Protein AF-0000000082583246 (afdb_homodimer)

pLDDT: mean 91.79, std 10.44, range [40.0, 98.94]

Organism: NCBI:txid2716538

Nearest PDB structures (foldseek):
  6okh-assembly1_B  TM=8.674E-01  e=3.563E-16  Leptospira borgpetersenii serovar Hardjo-bovis str. JB197
  3ot2-assembly1_B  TM=7.570E-01  e=1.082E-10  Trichormus variabilis ATCC 29413
  1wdj-assembly1_C  TM=8.278E-01  e=7.122E-09  Thermus thermophilus
  1wdj-assembly1_B  TM=7.819E-01  e=5.505E-09  Thermus thermophilus
  2qv8-assembly2_B  TM=2.862E-01  e=3.084E-01  Vibrio cholerae

Foldseek 3Di:
DDDDDDPDDDDVVNVVPPQLFDDWWFFQQDIDGDGDDDPLLVLLLVQQQVQVQVVCVVHQKHKDAPPAWEFQDDPPDDSVRGRGIDGFGMFIANDCPQDDDRHGYYQTQETEHEDDPVCVCVLVPRVQVVNLVSQRQKYWYAYLVQQKIWIWGQDPVSGTDGTDMGHQQDWDDDPVDRPGIRHSVSSNVSD/DDDDDPPDDDDVVNVVPPQLFDDWWFFQQDIDGDGDDDPLLVLLLVQQQVQVQVVCVVHQKHKDAPPAWEQQDDPPDDSVRGRGIDGFGMFIANDCVQDDDRHGYYQTQETEHEDDPVCVCVLVPRVQVVNLQSQRQKYWYAYLVQQKIWIWGQDPVSGTDGTDMGHQQDWDDDPVDRPGIRHSVSSNVSD

Sequence (382 aa):
MPLPQENKKYTYADYFTWPDEERWEIIDGIPYMQAAPSWQHQSISLELSRQFANYLINKSCRVFTAPFDLIIPEENKKDEDCANVVQPDLIIVCNKEGLKGTGYYGVPSLIIEISSPSTTRRDKVFKFNKYEKAGVKEYWIVEPEGKFISVFVLQDNMRYGRPETYTEENKIKVSIFSDLEIDLNTVFDSIMPLPQENKKYTYADYFTWPDEERWEIIDGIPYMQAAPSWQHQSISLELSRQFANYLINKSCRVFTAPFDLIIPEENKKDEDCANVVQPDLIIVCNKEGLKGTGYYGVPSLIIEISSPSTTRRDKVFKFNKYEKAGVKEYWIVEPEGKFISVFVLQDNMRYGRPETYTEENKIKVSIFSDLEIDLNTVFDSI

Secondary structure (DSSP, 8-state):
-----TT----HHHHHHS--EEEEEEETTEEEEEEPPPHHHHHHHHHHHHHHHHHTTTSS-EEEESS-EEE---TT--GGG---EE--SEEEES-GGGEETTEEES--SEEEEE--TTTHHIIIIIHHHHHHHHT-SEEEEEETTTTEEEEEEB-TTSSB-SPEEEETT-EEEPTTSTT-EEEHHHHHTT-/-----TT----HHHHHHS--EEEEEEETTEEEEEEPPPHHHHHHHHHHHHHHHHHTTTSS-EEEESS-EEE---TT--GGG---EE--SEEEES-GGGEETTEEES--SEEEEE--TTTHHIIIIIHHHHHHHHT-SEEEEEETTTTEEEEEEB-TTSSB-SPEEEETT-EEEPTTSTT-EEEHHHHHTT-

Solvent-accessible surface area (backbone atoms only — not comparable to full-atom values): 20451 Å² total; per-residue (Å²): 121,80,74,87,57,95,83,56,79,41,28,40,52,54,55,67,62,37,72,52,49,31,45,75,29,28,56,82,12,41,78,45,73,35,65,64,50,38,42,53,57,49,37,34,52,51,43,53,48,33,57,53,43,62,69,30,59,96,50,79,39,44,69,50,49,37,76,33,42,36,32,48,76,45,89,96,47,58,72,53,64,21,29,35,36,38,56,50,48,30,39,31,39,62,64,70,85,27,58,50,70,39,20,35,51,46,75,43,52,31,42,34,39,72,50,45,93,89,40,40,65,48,55,69,44,58,48,38,52,51,39,34,73,67,58,30,43,30,41,35,44,33,34,69,92,80,41,34,35,37,39,29,43,49,40,94,87,57,40,59,51,81,64,48,75,41,42,44,87,36,66,45,72,43,84,93,40,94,87,42,67,49,62,28,45,66,28,57,69,62,95,118,81,76,88,58,94,88,50,78,41,30,39,51,54,56,67,63,35,71,50,50,30,43,75,27,28,56,82,13,41,77,44,73,36,65,64,50,39,42,53,55,49,37,32,51,49,44,52,48,34,56,51,45,62,70,31,60,96,49,80,39,44,69,49,49,36,77,32,43,36,31,48,76,45,89,98,46,58,72,53,62,21,29,35,34,38,55,50,48,29,37,31,38,62,64,71,85,29,57,49,69,39,20,35,50,46,74,42,51,31,40,34,38,71,50,43,92,90,40,40,64,48,56,69,44,57,47,39,52,50,40,34,73,65,59,31,44,30,42,37,43,32,34,70,90,78,40,33,35,38,39,29,43,48,40,94,86,59,39,60,50,82,63,49,75,40,43,45,89,35,66,47,71,42,84,95,38,93,87,42,68,48,62,28,44,66,28,57,69,61,95

Radius of gyration: 20.34 Å; Cα contacts (8 Å, |Δi|>4): 827; chains: 2; bounding box: 42×61×55 Å

InterPro domains:
  IPR008538 Putative restriction endonuclease [PF05685] (13-184)
  IPR008538 Putative restriction endonuclease [cd06260] (22-183)
  IPR011335 Restriction endonuclease type II-like [SSF52980] (3-188)
  IPR012296 Nuclease, putative, TT1808 [G3DSA:3.90.1570.10] (3-190)

Structure (mmCIF, N/CA/C/O backbone):
data_AF-0000000082583246-model_v1
#
loop_
_entity.id
_entity.type
_entity.pdbx_description
1 polymer 'Uma2 family endonuclease'
#
loop_
_atom_site.group_PDB
_atom_site.id
_atom_site.type_symbol
_atom_site.label_atom_id
_atom_site.label_alt_id
_atom_site.label_comp_id
_atom_site.label_asym_id
_atom_site.label_entity_id
_atom_site.label_seq_id
_atom_site.pdbx_PDB_ins_code
_atom_site.Cartn_x
_atom_site.Cartn_y
_atom_site.Cartn_z
_atom_site.occupancy
_atom_site.B_iso_or_equiv
_atom_site.auth_seq_id
_atom_site.auth_comp_id
_atom_site.auth_asym_id
_atom_site.auth_atom_id
_atom_site.pdbx_PDB_model_num
ATOM 1 N N . MET A 1 1 ? -9.93 -12.008 19.75 1 40.5 1 MET A N 1
ATOM 2 C CA . MET A 1 1 ? -9.578 -13.43 19.688 1 40.5 1 MET A CA 1
ATOM 3 C C . MET A 1 1 ? -8.078 -13.625 19.844 1 40.5 1 MET A C 1
ATOM 5 O O . MET A 1 1 ? -7.289 -12.734 19.531 1 40.5 1 MET A O 1
ATOM 9 N N . PRO A 1 2 ? 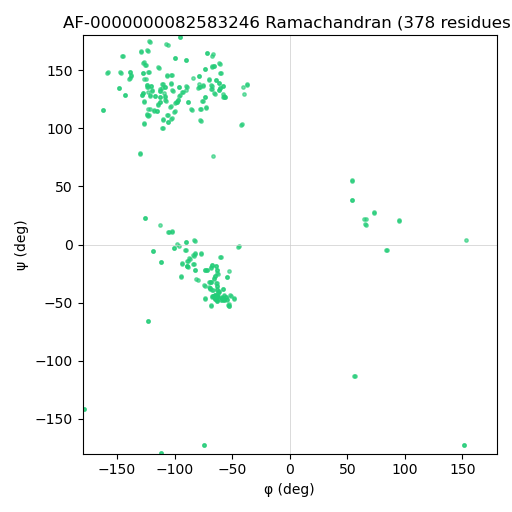-7.719 -14.734 20.5 1 49.72 2 PRO A N 1
ATOM 10 C CA . PRO A 1 2 ? -6.316 -14.984 20.844 1 49.72 2 PRO A CA 1
ATOM 11 C C . PRO A 1 2 ? -5.418 -15.086 19.609 1 49.72 2 PRO A C 1
ATOM 13 O O . PRO A 1 2 ? -5.891 -15.414 18.531 1 49.72 2 PRO A O 1
ATOM 16 N N . LEU A 1 3 ? -4.305 -14.398 19.641 1 58.91 3 LEU A N 1
ATOM 17 C CA . LEU A 1 3 ? -3.223 -14.586 18.688 1 58.91 3 LEU A CA 1
ATOM 18 C C . LEU A 1 3 ? -3.064 -16.062 18.328 1 58.91 3 LEU A C 1
ATOM 20 O O . LEU A 1 3 ? -3.336 -16.938 19.156 1 58.91 3 LEU A O 1
ATOM 24 N N . PRO A 1 4 ? -2.857 -16.344 17.031 1 63.06 4 PRO A N 1
ATOM 25 C CA . PRO A 1 4 ? -2.668 -17.734 16.578 1 63.06 4 PRO A CA 1
ATOM 26 C C . PRO A 1 4 ? -1.815 -18.547 17.547 1 63.06 4 PRO A C 1
ATOM 28 O O . PRO A 1 4 ? -0.892 -18.016 18.156 1 63.06 4 PRO A O 1
ATOM 31 N N . GLN A 1 5 ? -2.336 -19.688 17.891 1 61.25 5 GLN A N 1
ATOM 32 C CA . GLN A 1 5 ? -1.645 -20.625 18.766 1 61.25 5 GLN A CA 1
ATOM 33 C C . GLN A 1 5 ? -0.675 -21.5 17.969 1 61.25 5 GLN A C 1
ATOM 35 O O . GLN A 1 5 ? -0.935 -21.844 16.812 1 61.25 5 GLN A O 1
ATOM 40 N N . GLU A 1 6 ? 0.371 -21.734 18.609 1 61.06 6 GLU A N 1
ATOM 41 C CA . GLU A 1 6 ? 1.467 -22.547 18.094 1 61.06 6 GLU A CA 1
ATOM 42 C C . GLU A 1 6 ? 1.041 -24 17.938 1 61.06 6 GLU A C 1
ATOM 44 O O . GLU A 1 6 ? 0.396 -24.562 18.812 1 61.06 6 GLU A O 1
ATOM 49 N N . ASN A 1 7 ? 0.278 -24.516 16.969 1 62.81 7 ASN A N 1
ATOM 50 C CA . ASN A 1 7 ? -0.005 -25.922 16.672 1 62.81 7 ASN A CA 1
ATOM 51 C C . ASN A 1 7 ? -1.355 -26.094 15.984 1 62.81 7 ASN A C 1
ATOM 53 O O . ASN A 1 7 ? -1.862 -27.203 15.859 1 62.81 7 ASN A O 1
ATOM 57 N N . LYS A 1 8 ? -1.893 -25.141 15.742 1 78.25 8 LYS A N 1
ATOM 58 C CA . LYS A 1 8 ? -3.18 -25.172 15.055 1 78.25 8 LYS A CA 1
ATOM 59 C C . LYS A 1 8 ? -3.049 -24.656 13.625 1 78.25 8 LYS A C 1
ATOM 61 O O . LYS A 1 8 ? -2.301 -23.719 13.359 1 78.25 8 LYS A O 1
ATOM 66 N N . LYS A 1 9 ? -3.639 -25.516 12.672 1 85.75 9 LYS A N 1
ATOM 67 C CA . LYS A 1 9 ? -3.732 -25.047 11.297 1 85.75 9 LYS A CA 1
ATOM 68 C C . LYS A 1 9 ? -4.891 -24.062 11.133 1 85.75 9 LYS A C 1
ATOM 70 O O . LYS A 1 9 ? -5.969 -24.266 11.695 1 85.75 9 LYS A O 1
ATOM 75 N N . TYR A 1 10 ? -4.629 -23.047 10.469 1 88 10 TYR A N 1
ATOM 76 C CA . TYR A 1 10 ? -5.613 -21.984 10.305 1 88 10 TYR A CA 1
ATOM 77 C C . TYR A 1 10 ? -6.066 -21.875 8.852 1 88 10 TYR A C 1
ATOM 79 O O . TYR A 1 10 ? -5.34 -22.281 7.941 1 88 10 TYR A O 1
ATOM 87 N N . THR A 1 11 ? -7.297 -21.406 8.68 1 87.38 11 THR A N 1
ATOM 88 C CA . THR A 1 11 ? -7.91 -21.219 7.367 1 87.38 11 THR A CA 1
ATOM 89 C C . THR A 1 11 ? -8.32 -19.766 7.16 1 87.38 11 THR A C 1
ATOM 91 O O . THR A 1 11 ? -8.164 -18.938 8.062 1 87.38 11 THR A O 1
ATOM 94 N N . TYR A 1 12 ? -8.773 -19.516 5.949 1 85.81 12 TYR A N 1
ATOM 95 C CA . TYR A 1 12 ? -9.289 -18.172 5.652 1 85.81 12 TYR A CA 1
ATOM 96 C C . TYR A 1 12 ? -10.422 -17.812 6.598 1 85.81 12 TYR A C 1
ATOM 98 O O . TYR A 1 12 ? -10.555 -16.656 7 1 85.81 12 TYR A O 1
ATOM 106 N N . ALA A 1 13 ? -11.242 -18.781 6.91 1 84 13 ALA A N 1
ATOM 107 C CA . ALA A 1 13 ? -12.328 -18.531 7.852 1 84 13 ALA A CA 1
ATOM 108 C C . ALA A 1 13 ? -11.789 -18.016 9.188 1 84 13 ALA A C 1
ATOM 110 O O . ALA A 1 13 ? -12.359 -17.109 9.781 1 84 13 ALA A O 1
ATOM 111 N N . ASP A 1 14 ? -10.75 -18.625 9.656 1 81.94 14 ASP A N 1
ATOM 112 C CA . ASP A 1 14 ? -10.102 -18.172 10.883 1 81.94 14 ASP A CA 1
ATOM 113 C C . ASP A 1 14 ? -9.516 -16.781 10.703 1 81.94 14 ASP A C 1
ATOM 115 O O . ASP A 1 14 ? -9.703 -15.906 11.562 1 81.94 14 ASP A O 1
ATOM 119 N N . TYR A 1 15 ? -8.836 -16.672 9.594 1 81.19 15 TYR A N 1
ATOM 120 C CA . TYR A 1 15 ? -8.195 -15.406 9.242 1 81.19 15 TYR A CA 1
ATOM 121 C C . TYR A 1 15 ? -9.18 -14.25 9.312 1 81.19 15 TYR A C 1
ATOM 123 O O . TYR A 1 15 ? -8.852 -13.172 9.82 1 81.19 15 TYR A O 1
ATOM 131 N N . PHE A 1 16 ? -10.281 -14.539 8.812 1 76.81 16 PHE A N 1
ATOM 132 C CA . PHE A 1 16 ? -11.32 -13.523 8.719 1 76.81 16 PHE A CA 1
ATOM 133 C C . PHE A 1 16 ? -11.75 -13.062 10.109 1 76.81 16 PHE A C 1
ATOM 135 O O . PHE A 1 16 ? -12.258 -11.945 10.266 1 76.81 16 PHE A O 1
ATOM 142 N N . THR A 1 17 ? -11.555 -13.906 11.07 1 74.5 17 THR A N 1
ATOM 143 C CA . THR A 1 17 ? -12.016 -13.586 12.414 1 74.5 17 THR A CA 1
ATOM 144 C C . THR A 1 17 ? -10.93 -12.836 13.188 1 74.5 17 THR A C 1
ATOM 146 O O . THR A 1 17 ? -11.195 -12.289 14.266 1 74.5 17 THR A O 1
ATOM 149 N N . TRP A 1 18 ? -9.75 -12.969 12.68 1 70.62 18 TRP A N 1
ATOM 150 C CA . TRP A 1 18 ? -8.672 -12.258 13.359 1 70.62 18 TRP A CA 1
ATOM 151 C C . TRP A 1 18 ? -8.875 -10.75 13.289 1 70.62 18 TRP A C 1
ATOM 153 O O . TRP A 1 18 ? -9.562 -10.25 12.391 1 70.62 18 TRP A O 1
ATOM 163 N N . PRO A 1 19 ? -8.477 -10.188 14.531 1 58.03 19 PRO A N 1
ATOM 164 C CA . PRO A 1 19 ? -8.641 -8.734 14.422 1 58.03 19 PRO A CA 1
ATOM 165 C C . PRO A 1 19 ? -8.172 -8.188 13.078 1 58.03 19 PRO A C 1
ATOM 167 O O . PRO A 1 19 ? -7.117 -8.594 12.578 1 58.03 19 PRO A O 1
ATOM 170 N N . ASP A 1 20 ? -9.148 -7.906 12.281 1 53.56 20 ASP A N 1
ATOM 171 C CA . ASP A 1 20 ? -8.977 -7.352 10.945 1 53.56 20 ASP A CA 1
ATOM 172 C C . ASP A 1 20 ? -7.953 -6.223 10.945 1 53.56 20 ASP A C 1
ATOM 174 O O . ASP A 1 20 ? -7.824 -5.488 9.961 1 53.56 20 ASP A O 1
ATOM 178 N N . GLU A 1 21 ? -7.504 -6.012 12.273 1 54.72 21 GLU A N 1
ATOM 179 C CA . GLU A 1 21 ? -6.668 -4.836 12.5 1 54.72 21 GLU A CA 1
ATOM 180 C C . GLU A 1 21 ? -5.234 -5.086 12.039 1 54.72 21 GLU A C 1
ATOM 182 O O . GLU A 1 21 ? -4.594 -6.043 12.469 1 54.72 21 GLU A O 1
ATOM 187 N N . GLU A 1 22 ? -4.969 -4.465 10.977 1 62.44 22 GLU A N 1
ATOM 188 C CA . GLU A 1 22 ? -3.732 -4.73 10.242 1 62.44 22 GLU A CA 1
ATOM 189 C C . GLU A 1 22 ? -2.633 -3.752 10.641 1 62.44 22 GLU A C 1
ATOM 191 O O . GLU A 1 22 ? -1.448 -4.09 10.602 1 62.44 22 GLU A O 1
ATOM 196 N N . ARG A 1 23 ? -3.133 -2.627 11.047 1 75.38 23 ARG A N 1
ATOM 197 C CA . ARG A 1 23 ? -2.102 -1.637 11.344 1 75.38 23 ARG A CA 1
ATOM 198 C C . ARG A 1 23 ? -2.521 -0.736 12.5 1 75.38 23 ARG A C 1
ATOM 200 O O . ARG A 1 23 ? -3.711 -0.469 12.688 1 75.38 23 ARG A O 1
ATOM 207 N N . TRP A 1 24 ? -1.59 -0.262 13.305 1 79.06 24 TRP A N 1
ATOM 208 C CA . TRP A 1 24 ? -1.836 0.579 14.469 1 79.06 24 TRP A CA 1
ATOM 209 C C . TRP A 1 24 ? -1.513 2.037 14.172 1 79.06 24 TRP A C 1
ATOM 211 O O . TRP A 1 24 ? -0.605 2.33 13.383 1 79.06 24 TRP A O 1
ATOM 221 N N . GLU A 1 25 ? -2.279 2.916 14.781 1 86.12 25 GLU A N 1
ATOM 222 C CA . GLU A 1 25 ? -1.979 4.34 14.883 1 86.12 25 GLU A CA 1
ATOM 223 C C . GLU A 1 25 ? -2.045 4.812 16.328 1 86.12 25 GLU A C 1
ATOM 225 O O . GLU A 1 25 ? -2.76 4.227 17.156 1 86.12 25 GLU A O 1
ATOM 230 N N . ILE A 1 26 ? -1.281 5.73 16.672 1 87 26 ILE A N 1
ATOM 231 C CA . ILE A 1 26 ? -1.376 6.426 17.938 1 87 26 ILE A CA 1
ATOM 232 C C . ILE A 1 26 ? -1.745 7.891 17.719 1 87 26 ILE A C 1
ATOM 234 O O . ILE A 1 26 ? -1.062 8.602 16.969 1 87 26 ILE A O 1
ATOM 238 N N . ILE A 1 27 ? -2.84 8.328 18.25 1 88.94 27 ILE A N 1
ATOM 239 C CA . ILE A 1 27 ? -3.258 9.727 18.219 1 88.94 27 ILE A CA 1
ATOM 240 C C . ILE A 1 27 ? -3.436 10.242 19.641 1 88.94 27 ILE A C 1
ATOM 242 O O . ILE A 1 27 ? -4.301 9.766 20.375 1 88.94 27 ILE A O 1
ATOM 246 N N . ASP A 1 28 ? -2.646 11.18 19.984 1 88.38 28 ASP A N 1
ATOM 247 C CA . ASP A 1 28 ? -2.621 11.719 21.344 1 88.38 28 ASP A CA 1
ATOM 248 C C . ASP A 1 28 ? -2.422 10.609 22.375 1 88.38 28 ASP A C 1
ATOM 250 O O . ASP A 1 28 ? -3.107 10.578 23.391 1 88.38 28 ASP A O 1
ATOM 254 N N . GLY A 1 29 ? -1.652 9.742 22.016 1 88.12 29 GLY A N 1
ATOM 255 C CA . GLY A 1 29 ? -1.271 8.68 22.922 1 88.12 29 GLY A CA 1
ATOM 256 C C . GLY A 1 29 ? -2.27 7.535 22.953 1 88.12 29 GLY A C 1
ATOM 257 O O . GLY A 1 29 ? -2.051 6.535 23.641 1 88.12 29 GLY A O 1
ATOM 258 N N . ILE A 1 30 ? -3.381 7.695 22.234 1 86.81 30 ILE A N 1
ATOM 259 C CA . ILE A 1 30 ? -4.422 6.672 22.234 1 86.81 30 ILE A CA 1
ATOM 260 C C . ILE A 1 30 ? -4.246 5.77 21 1 86.81 30 ILE A C 1
ATOM 262 O O . ILE A 1 30 ? -4.215 6.25 19.875 1 86.81 30 ILE A O 1
ATOM 266 N N . PRO A 1 31 ? -4.125 4.449 21.234 1 86.5 31 PRO A N 1
ATOM 267 C CA . PRO A 1 31 ? -3.967 3.533 20.094 1 86.5 31 PRO A CA 1
ATOM 268 C C . PRO A 1 31 ? -5.289 3.229 19.391 1 86.5 31 PRO A C 1
ATOM 270 O O . PRO A 1 31 ? -6.32 3.068 20.062 1 86.5 31 PRO A O 1
ATOM 273 N N . TYR A 1 32 ? -5.27 3.262 18.125 1 83.5 32 TYR A N 1
ATOM 274 C CA . TYR A 1 32 ? -6.383 2.869 17.281 1 83.5 32 TYR A CA 1
ATOM 275 C C . TYR A 1 32 ? -5.965 1.78 16.297 1 83.5 32 TYR A C 1
ATOM 277 O O . TYR A 1 32 ? -4.898 1.865 15.68 1 83.5 32 TYR A O 1
ATOM 285 N N . MET A 1 33 ? -6.793 0.765 16.141 1 79.75 33 MET A N 1
ATOM 286 C CA . MET A 1 33 ? -6.547 -0.263 15.141 1 79.75 33 MET A CA 1
ATOM 287 C C . MET A 1 33 ? -7.328 0.027 13.859 1 79.75 33 MET A C 1
ATOM 289 O O . MET A 1 33 ? -8.5 0.405 13.914 1 79.75 33 MET A O 1
ATOM 293 N N . GLN A 1 34 ? -6.605 -0.138 12.758 1 81.06 34 GLN A N 1
ATOM 294 C CA . GLN A 1 34 ? -7.258 0.06 11.469 1 81.06 34 GLN A CA 1
ATOM 295 C C . GLN A 1 34 ? -7.613 -1.275 10.82 1 81.06 34 GLN A C 1
ATOM 297 O O . GLN A 1 34 ? -6.805 -2.205 10.82 1 81.06 34 GLN A O 1
ATOM 302 N N . ALA A 1 35 ? -8.836 -1.36 10.352 1 82 35 ALA A N 1
ATOM 303 C CA . ALA A 1 35 ? -9.258 -2.549 9.617 1 82 35 ALA A CA 1
ATOM 304 C C . ALA A 1 35 ? -8.523 -2.66 8.281 1 82 35 ALA A C 1
ATOM 306 O O . ALA A 1 35 ? -8.078 -1.653 7.73 1 82 35 ALA A O 1
ATOM 307 N N . ALA A 1 36 ? -8.398 -3.938 7.816 1 87.25 36 ALA A N 1
ATOM 308 C CA . ALA A 1 36 ? -7.871 -4.121 6.469 1 87.25 36 ALA A CA 1
ATOM 309 C C . ALA A 1 36 ? -8.727 -3.391 5.438 1 87.25 36 ALA A C 1
ATOM 311 O O . ALA A 1 36 ? -9.953 -3.426 5.504 1 87.25 36 ALA A O 1
ATOM 312 N N . PRO A 1 37 ? -8.109 -2.742 4.543 1 91.75 37 PRO A N 1
ATOM 313 C CA . PRO A 1 37 ? -8.875 -1.992 3.545 1 91.75 37 PRO A CA 1
ATOM 314 C C . PRO A 1 37 ? -9.547 -2.896 2.51 1 91.75 37 PRO A C 1
ATOM 316 O O . PRO A 1 37 ? -9.031 -3.98 2.213 1 91.75 37 PRO A O 1
ATOM 319 N N . SER A 1 38 ? -10.672 -2.443 1.982 1 93.81 38 SER A N 1
ATOM 320 C CA . SER A 1 38 ? -11.336 -3.15 0.895 1 93.81 38 SER A CA 1
ATOM 321 C C . SER A 1 38 ? -10.562 -3.016 -0.411 1 93.81 38 SER A C 1
ATOM 323 O O . SER A 1 38 ? -9.695 -2.15 -0.535 1 93.81 38 SER A O 1
ATOM 325 N N . TRP A 1 39 ? -10.906 -3.869 -1.379 1 95.81 39 TRP A N 1
ATOM 326 C CA . TRP A 1 39 ? -10.242 -3.777 -2.676 1 95.81 39 TRP A CA 1
ATOM 327 C C . TRP A 1 39 ? -10.586 -2.465 -3.373 1 95.81 39 TRP A C 1
ATOM 329 O O . TRP A 1 39 ? -9.758 -1.903 -4.094 1 95.81 39 TRP A O 1
ATOM 339 N N . GLN A 1 40 ? -11.773 -1.864 -3.129 1 96.81 40 GLN A N 1
ATOM 340 C CA . GLN A 1 40 ? -12.148 -0.567 -3.684 1 96.81 40 GLN A CA 1
ATOM 341 C C . GLN A 1 40 ? -11.266 0.545 -3.127 1 96.81 40 GLN A C 1
ATOM 343 O O . GLN A 1 40 ? -10.836 1.432 -3.865 1 96.81 40 GLN A O 1
ATOM 348 N N . HIS A 1 41 ? -11.078 0.468 -1.795 1 96.81 41 HIS A N 1
ATOM 349 C CA . HIS A 1 41 ? -10.18 1.406 -1.134 1 96.81 41 HIS A CA 1
ATOM 350 C C . HIS A 1 41 ? -8.797 1.385 -1.774 1 96.81 41 HIS A C 1
ATOM 352 O O . HIS A 1 41 ? -8.25 2.436 -2.117 1 96.81 41 HIS A O 1
ATOM 358 N N . GLN A 1 42 ? -8.289 0.184 -1.975 1 96.94 42 GLN A N 1
ATOM 359 C CA . GLN A 1 42 ? -6.945 0.023 -2.523 1 96.94 42 GLN A CA 1
ATOM 360 C C . GLN A 1 42 ? -6.895 0.452 -3.986 1 96.94 42 GLN A C 1
ATOM 362 O O . GLN A 1 42 ? -5.871 0.959 -4.457 1 96.94 42 GLN A O 1
ATOM 367 N N . SER A 1 43 ? -7.988 0.267 -4.707 1 97.62 43 SER A N 1
ATOM 368 C CA . SER A 1 43 ? -8.07 0.734 -6.086 1 97.62 43 SER A CA 1
ATOM 369 C C . SER A 1 43 ? -7.957 2.254 -6.164 1 97.62 43 SER A C 1
ATOM 371 O O . SER A 1 43 ? -7.223 2.785 -7 1 97.62 43 SER A O 1
ATOM 373 N N . ILE A 1 44 ? -8.641 2.926 -5.297 1 98.31 44 ILE A N 1
ATOM 374 C CA . ILE A 1 44 ? -8.602 4.383 -5.238 1 98.31 44 ILE A CA 1
ATOM 375 C C . ILE A 1 44 ? -7.199 4.848 -4.855 1 98.31 44 ILE A C 1
ATOM 377 O O . ILE A 1 44 ? -6.645 5.75 -5.484 1 98.31 44 ILE A O 1
ATOM 381 N N . SER A 1 45 ? -6.648 4.215 -3.828 1 98.31 45 SER A N 1
ATOM 382 C CA . SER A 1 45 ? -5.297 4.539 -3.379 1 98.31 45 SER A CA 1
ATOM 383 C C . SER A 1 45 ? -4.293 4.414 -4.516 1 98.31 45 SER A C 1
ATOM 385 O O . SER A 1 45 ? -3.465 5.305 -4.723 1 98.31 45 SER A O 1
ATOM 387 N N . LEU A 1 46 ? -4.387 3.354 -5.262 1 98.31 46 LEU A N 1
ATOM 388 C CA . LEU A 1 46 ? -3.463 3.088 -6.355 1 98.31 46 LEU A CA 1
ATOM 389 C C . LEU A 1 46 ? -3.576 4.156 -7.438 1 98.31 46 LEU A C 1
ATOM 391 O O . LEU A 1 46 ? -2.564 4.664 -7.922 1 98.31 46 LEU A O 1
ATOM 395 N N . GLU A 1 47 ? -4.77 4.48 -7.824 1 98.31 47 GLU A N 1
ATOM 396 C CA . GLU A 1 47 ? -4.961 5.426 -8.922 1 98.31 47 GLU A CA 1
ATOM 397 C C . GLU A 1 47 ? -4.488 6.824 -8.523 1 98.31 47 GLU A C 1
ATOM 399 O O . GLU A 1 47 ? -3.846 7.512 -9.32 1 98.31 47 GLU A O 1
ATOM 404 N N . LEU A 1 48 ? -4.848 7.246 -7.293 1 98.75 48 LEU A N 1
ATOM 405 C CA . LEU A 1 48 ? -4.34 8.531 -6.812 1 98.75 48 LEU A CA 1
ATOM 406 C C . LEU A 1 48 ? -2.816 8.531 -6.781 1 98.75 48 LEU A C 1
ATOM 408 O O . LEU A 1 48 ? -2.186 9.484 -7.246 1 98.75 48 LEU A O 1
ATOM 412 N N . SER A 1 49 ? -2.223 7.465 -6.246 1 98.62 49 SER A N 1
ATOM 413 C CA . SER A 1 49 ? -0.769 7.367 -6.152 1 98.62 49 SER A CA 1
ATOM 414 C C . SER A 1 49 ? -0.124 7.398 -7.535 1 98.62 49 SER A C 1
ATOM 416 O O . SER A 1 49 ? 0.935 8 -7.719 1 98.62 49 SER A O 1
ATOM 418 N N . ARG A 1 50 ? -0.729 6.723 -8.5 1 98.56 50 ARG A N 1
ATOM 419 C CA . ARG A 1 50 ? -0.203 6.695 -9.859 1 98.56 50 ARG A CA 1
ATOM 420 C C . ARG A 1 50 ? -0.121 8.102 -10.438 1 98.56 50 ARG A C 1
ATOM 422 O O . ARG A 1 50 ? 0.907 8.492 -11 1 98.56 50 ARG A O 1
ATOM 429 N N . GLN A 1 51 ? -1.188 8.875 -10.312 1 98.75 51 GLN A N 1
ATOM 430 C CA . GLN A 1 51 ? -1.235 10.211 -10.891 1 98.75 51 GLN A CA 1
ATOM 431 C C . GLN A 1 51 ? -0.219 11.133 -10.227 1 98.75 51 GLN A C 1
ATOM 433 O O . GLN A 1 51 ? 0.512 11.859 -10.906 1 98.75 51 GLN A O 1
ATOM 438 N N . PHE A 1 52 ? -0.132 11.078 -8.914 1 98.81 52 PHE A N 1
ATOM 439 C CA . PHE A 1 52 ? 0.855 11.891 -8.211 1 98.81 52 PHE A CA 1
ATOM 440 C C . PHE A 1 52 ? 2.27 11.461 -8.578 1 98.81 52 PHE A C 1
ATOM 442 O O . PHE A 1 52 ? 3.137 12.305 -8.828 1 98.81 52 PHE A O 1
ATOM 449 N N . ALA A 1 53 ? 2.502 10.148 -8.578 1 98.62 53 ALA A N 1
ATOM 450 C CA . ALA A 1 53 ? 3.838 9.633 -8.852 1 98.62 53 ALA A CA 1
ATOM 451 C C . ALA A 1 53 ? 4.297 10 -10.258 1 98.62 53 ALA A C 1
ATOM 453 O O . ALA A 1 53 ? 5.465 10.336 -10.477 1 98.62 53 ALA A O 1
ATOM 454 N N . ASN A 1 54 ? 3.402 9.906 -11.219 1 98.56 54 ASN A N 1
ATOM 455 C CA . ASN A 1 54 ? 3.738 10.32 -12.578 1 98.56 54 ASN A CA 1
ATOM 456 C C . ASN A 1 54 ? 4.188 11.781 -12.625 1 98.56 54 ASN A C 1
ATOM 458 O O . ASN A 1 54 ? 5.188 12.102 -13.258 1 98.56 54 ASN A O 1
ATOM 462 N N . TYR A 1 55 ? 3.434 12.617 -11.961 1 98.62 55 TYR A N 1
ATOM 463 C CA . TYR A 1 55 ? 3.74 14.039 -11.945 1 98.62 55 TYR A CA 1
ATOM 464 C C . TYR A 1 55 ? 5.082 14.305 -11.273 1 98.62 55 TYR A C 1
ATOM 466 O O . TYR A 1 55 ? 5.82 15.211 -11.672 1 98.62 55 TYR A O 1
ATOM 474 N N . LEU A 1 56 ? 5.434 13.5 -10.281 1 98.06 56 LEU A N 1
ATOM 475 C CA . LEU A 1 56 ? 6.562 13.797 -9.414 1 98.06 56 LEU A CA 1
ATOM 476 C C . LEU A 1 56 ? 7.852 13.195 -9.969 1 98.06 56 LEU A C 1
ATOM 478 O O . LEU A 1 56 ? 8.914 13.312 -9.352 1 98.06 56 LEU A O 1
ATOM 482 N N . ILE A 1 57 ? 7.812 12.57 -11.102 1 96.25 57 ILE A N 1
ATOM 483 C CA . ILE A 1 57 ? 9.016 12.07 -11.758 1 96.25 57 ILE A CA 1
ATOM 484 C C . ILE A 1 57 ? 10 13.219 -11.969 1 96.25 57 ILE A C 1
ATOM 486 O O . ILE A 1 57 ? 9.633 14.281 -12.469 1 96.25 57 ILE A O 1
ATOM 490 N N . ASN A 1 58 ? 11.227 12.977 -11.477 1 94.06 58 ASN A N 1
ATOM 491 C CA . ASN A 1 58 ? 12.328 13.922 -11.609 1 94.06 58 ASN A CA 1
ATOM 492 C C . ASN A 1 58 ? 12.062 15.203 -10.828 1 94.06 58 ASN A C 1
ATOM 494 O O . ASN A 1 58 ? 12.555 16.281 -11.195 1 94.06 58 ASN A O 1
ATOM 498 N N . LYS A 1 59 ? 11.141 15.219 -9.898 1 95.88 59 LYS A N 1
ATOM 499 C CA . LYS A 1 59 ? 10.914 16.344 -8.984 1 95.88 59 LYS A CA 1
ATOM 500 C C . LYS A 1 59 ? 11.398 16 -7.574 1 95.88 59 LYS A C 1
ATOM 502 O O . LYS A 1 59 ? 11.836 14.883 -7.312 1 95.88 59 LYS A O 1
ATOM 507 N N . SER A 1 60 ? 11.383 16.984 -6.695 1 95 60 SER A N 1
ATOM 508 C CA . SER A 1 60 ? 11.977 16.828 -5.371 1 95 60 SER A CA 1
ATOM 509 C C . SER A 1 60 ? 11.023 16.125 -4.414 1 95 60 SER A C 1
ATOM 511 O O . SER A 1 60 ? 11.461 15.492 -3.443 1 95 60 SER A O 1
ATOM 513 N N . CYS A 1 61 ? 9.75 16.188 -4.742 1 98 61 CYS A N 1
ATOM 514 C CA . CYS A 1 61 ? 8.766 15.578 -3.857 1 98 61 CYS A CA 1
ATOM 515 C C . CYS A 1 61 ? 8.516 14.125 -4.242 1 98 61 CYS A C 1
ATOM 517 O O . CYS A 1 61 ? 8.797 13.719 -5.371 1 98 61 CYS A O 1
ATOM 519 N N . ARG A 1 62 ? 8.008 13.375 -3.281 1 97.62 62 ARG A N 1
ATOM 520 C CA . ARG A 1 62 ? 7.668 11.969 -3.48 1 97.62 62 ARG A CA 1
ATOM 521 C C . ARG A 1 62 ? 6.344 11.625 -2.809 1 97.62 62 ARG A C 1
ATOM 523 O O . ARG A 1 62 ? 5.98 12.234 -1.799 1 97.62 62 ARG A O 1
ATOM 530 N N . VAL A 1 63 ? 5.691 10.719 -3.41 1 98.62 63 VAL A N 1
ATOM 531 C CA . VAL A 1 63 ? 4.469 10.195 -2.803 1 98.62 63 VAL A CA 1
ATOM 532 C C . VAL A 1 63 ? 4.746 8.828 -2.174 1 98.62 63 VAL A C 1
ATOM 534 O O . VAL A 1 63 ? 5.508 8.031 -2.723 1 98.62 63 VAL A O 1
ATOM 537 N N . PHE A 1 64 ? 4.227 8.562 -1.018 1 98.38 64 PHE A N 1
ATOM 538 C CA . PHE A 1 64 ? 4.234 7.273 -0.338 1 98.38 64 PHE A CA 1
ATOM 539 C C . PHE A 1 64 ? 2.818 6.844 0.023 1 98.38 64 PHE A C 1
ATOM 541 O O . PHE A 1 64 ? 1.927 7.684 0.17 1 98.38 64 PHE A O 1
ATOM 548 N N . THR A 1 65 ? 2.652 5.531 0.138 1 97.5 65 THR A N 1
ATOM 549 C CA . THR A 1 65 ? 1.343 4.973 0.451 1 97.5 65 THR A CA 1
ATOM 550 C C . THR A 1 65 ? 1.429 4.035 1.652 1 97.5 65 THR A C 1
ATOM 552 O O . THR A 1 65 ? 2.498 3.5 1.954 1 97.5 65 THR A O 1
ATOM 555 N N . ALA A 1 66 ? 0.318 3.84 2.332 1 94.56 66 ALA A N 1
ATOM 556 C CA . ALA A 1 66 ? 0.24 2.896 3.445 1 94.56 66 ALA A CA 1
ATOM 557 C C . ALA A 1 66 ? 0.581 1.481 2.988 1 94.56 66 ALA A C 1
ATOM 559 O O . ALA A 1 66 ? 0.291 1.103 1.85 1 94.56 66 ALA A O 1
ATOM 560 N N . PRO A 1 67 ? 1.164 0.697 3.83 1 92.75 67 PRO A N 1
ATOM 561 C CA . PRO A 1 67 ? 1.641 1.04 5.172 1 92.75 67 PRO A CA 1
ATOM 562 C C . PRO A 1 67 ? 2.904 1.896 5.148 1 92.75 67 PRO A C 1
ATOM 564 O O . PRO A 1 67 ? 3.9 1.516 4.527 1 92.75 67 PRO A O 1
ATOM 567 N N . PHE A 1 68 ? 2.854 3.021 5.836 1 95 68 PHE A N 1
ATOM 568 C CA . PHE A 1 68 ? 3.916 4.016 5.914 1 95 68 PHE A CA 1
ATOM 569 C C . PHE A 1 68 ? 3.711 4.934 7.113 1 95 68 PHE A C 1
ATOM 571 O O . PHE A 1 68 ? 2.758 5.715 7.148 1 95 68 PHE A O 1
ATOM 578 N N . ASP A 1 69 ? 4.656 4.875 8.055 1 94 69 ASP A N 1
ATOM 579 C CA . ASP A 1 69 ? 4.477 5.621 9.297 1 94 69 ASP A CA 1
ATOM 580 C C . ASP A 1 69 ? 4.723 7.113 9.078 1 94 69 ASP A C 1
ATOM 582 O O . ASP A 1 69 ? 5.656 7.496 8.375 1 94 69 ASP A O 1
ATOM 586 N N . LEU A 1 70 ? 3.877 7.883 9.648 1 96.62 70 LEU A N 1
ATOM 587 C CA . LEU A 1 70 ? 4.078 9.328 9.758 1 96.62 70 LEU A CA 1
ATOM 588 C C . LEU A 1 70 ? 4.152 9.758 11.219 1 96.62 70 LEU A C 1
ATOM 590 O O . LEU A 1 70 ? 3.205 9.547 11.977 1 96.62 70 LEU A O 1
ATOM 594 N N . ILE A 1 71 ? 5.191 10.211 11.602 1 94.69 71 ILE A N 1
ATOM 595 C CA . ILE A 1 71 ? 5.387 10.781 12.93 1 94.69 71 ILE A CA 1
ATOM 596 C C . ILE A 1 71 ? 5.469 12.305 12.828 1 94.69 71 ILE A C 1
ATOM 598 O O . ILE A 1 71 ? 6.395 12.844 12.227 1 94.69 71 ILE A O 1
ATOM 602 N N . ILE A 1 72 ? 4.531 12.977 13.305 1 92 72 ILE A N 1
ATOM 603 C CA . ILE A 1 72 ? 4.473 14.438 13.289 1 92 72 ILE A CA 1
ATOM 604 C C . ILE A 1 72 ? 5.168 14.992 14.531 1 92 72 ILE A C 1
ATOM 606 O O . ILE A 1 72 ? 4.789 14.672 15.664 1 92 72 ILE A O 1
ATOM 610 N N . PRO A 1 73 ? 6.109 15.781 14.266 1 89.88 73 PRO A N 1
ATOM 611 C CA . PRO A 1 73 ? 6.855 16.344 15.398 1 89.88 73 PRO A CA 1
ATOM 612 C C . PRO A 1 73 ? 5.98 17.172 16.328 1 89.88 73 PRO A C 1
ATOM 614 O O . PRO A 1 73 ? 5.059 17.844 15.875 1 89.88 73 PRO A O 1
ATOM 617 N N . GLU A 1 74 ? 6.203 17.016 17.547 1 88.06 74 GLU A N 1
ATOM 618 C CA . GLU A 1 74 ? 5.578 17.828 18.578 1 88.06 74 GLU A CA 1
ATOM 619 C C . GLU A 1 74 ? 6.578 18.812 19.188 1 88.06 74 GLU A C 1
ATOM 621 O O . GLU A 1 74 ? 7.758 18.484 19.344 1 88.06 74 GLU A O 1
ATOM 626 N N . GLU A 1 75 ? 6.059 19.906 19.516 1 85.56 75 GLU A N 1
ATOM 627 C CA . GLU A 1 75 ? 6.926 20.938 20.078 1 85.56 75 GLU A CA 1
ATOM 628 C C . GLU A 1 75 ? 7.645 20.422 21.328 1 85.56 75 GLU A C 1
ATOM 630 O O . GLU A 1 75 ? 7.016 19.844 22.219 1 85.56 75 GLU A O 1
ATOM 635 N N . ASN A 1 76 ? 8.938 20.594 21.344 1 85.25 76 ASN A N 1
ATOM 636 C CA . ASN A 1 76 ? 9.805 20.312 22.484 1 85.25 76 ASN A CA 1
ATOM 637 C C . ASN A 1 76 ? 9.82 18.828 22.844 1 85.25 76 ASN A C 1
ATOM 639 O O . ASN A 1 76 ? 9.953 18.469 24.016 1 85.25 76 ASN A O 1
ATOM 643 N N . LYS A 1 77 ? 9.477 18 21.922 1 87.56 77 LYS A N 1
ATOM 644 C CA . LYS A 1 77 ? 9.547 16.562 22.172 1 87.56 77 LYS A CA 1
ATOM 645 C C . LYS A 1 77 ? 10.492 15.867 21.188 1 87.56 77 LYS A C 1
ATOM 647 O O . LYS A 1 77 ? 10.578 16.266 20.016 1 87.56 77 LYS A O 1
ATOM 652 N N . LYS A 1 78 ? 11.305 14.969 21.719 1 89.06 78 LYS A N 1
ATOM 653 C CA . LYS A 1 78 ? 12.07 14.07 20.859 1 89.06 78 LYS A CA 1
ATOM 654 C C . LYS A 1 78 ? 11.148 13.125 20.094 1 89.06 78 LYS A C 1
ATOM 656 O O . LYS A 1 78 ? 10.023 12.859 20.516 1 89.06 78 LYS A O 1
ATOM 661 N N . ASP A 1 79 ? 11.523 12.602 18.922 1 83.75 79 ASP A N 1
ATOM 662 C CA . ASP A 1 79 ? 10.734 11.695 18.094 1 83.75 79 ASP A CA 1
ATOM 663 C C . ASP A 1 79 ? 10.164 10.539 18.922 1 83.75 79 ASP A C 1
ATOM 665 O O . ASP A 1 79 ? 8.984 10.203 18.781 1 83.75 79 ASP A O 1
ATOM 669 N N . GLU A 1 80 ? 11.008 9.984 19.703 1 85.69 80 GLU A N 1
ATOM 670 C CA . GLU A 1 80 ? 10.617 8.805 20.469 1 85.69 80 GLU A CA 1
ATOM 671 C C . GLU A 1 80 ? 9.492 9.125 21.453 1 85.69 80 GLU A C 1
ATOM 673 O O . GLU A 1 80 ? 8.766 8.234 21.891 1 85.69 80 GLU A O 1
ATOM 678 N N . ASP A 1 81 ? 9.359 10.414 21.797 1 88.81 81 ASP A N 1
ATOM 679 C CA . ASP A 1 81 ? 8.383 10.836 22.797 1 88.81 81 ASP A CA 1
ATOM 680 C C . ASP A 1 81 ? 7.094 11.32 22.141 1 88.81 81 ASP A C 1
ATOM 682 O O . ASP A 1 81 ? 6.121 11.648 22.828 1 88.81 81 ASP A O 1
ATOM 686 N N . CYS A 1 82 ? 7.121 11.281 20.844 1 89.81 82 CYS A N 1
ATOM 687 C CA . CYS A 1 82 ? 5.938 11.734 20.109 1 89.81 82 CYS A CA 1
ATOM 688 C C . CYS A 1 82 ? 4.766 10.789 20.328 1 89.81 82 CYS A C 1
ATOM 690 O O . CYS A 1 82 ? 4.941 9.562 20.328 1 89.81 82 CYS A O 1
ATOM 692 N N . ALA A 1 83 ? 3.621 11.43 20.547 1 88.19 83 ALA A N 1
ATOM 693 C CA . ALA A 1 83 ? 2.426 10.656 20.875 1 88.19 83 ALA A CA 1
ATOM 694 C C . ALA A 1 83 ? 1.509 10.539 19.656 1 88.19 83 ALA A C 1
ATOM 696 O O . ALA A 1 83 ? 0.343 10.156 19.781 1 88.19 83 ALA A O 1
ATOM 697 N N . ASN A 1 84 ? 2.008 10.922 18.516 1 89.75 84 ASN A N 1
ATOM 698 C CA . ASN A 1 84 ? 1.233 10.836 17.281 1 89.75 84 ASN A CA 1
ATOM 699 C C . ASN A 1 84 ? 1.988 10.078 16.188 1 89.75 84 ASN A C 1
ATOM 701 O O . ASN A 1 84 ? 2.996 10.562 15.68 1 89.75 84 ASN A O 1
ATOM 705 N N . VAL A 1 85 ? 1.596 8.875 15.953 1 91.5 85 VAL A N 1
ATOM 706 C CA . VAL A 1 85 ? 2.064 8.023 14.867 1 91.5 85 VAL A CA 1
ATOM 707 C C . VAL A 1 85 ? 0.876 7.543 14.031 1 91.5 85 VAL A C 1
ATOM 709 O O . VAL A 1 85 ? 0.029 6.793 14.523 1 91.5 85 VAL A O 1
ATOM 712 N N . VAL A 1 86 ? 0.821 8.023 12.828 1 94.44 86 VAL A N 1
ATOM 713 C CA . VAL A 1 86 ? -0.321 7.68 11.984 1 94.44 86 VAL A CA 1
ATOM 714 C C . VAL A 1 86 ? 0.166 7.039 10.688 1 94.44 86 VAL A C 1
ATOM 716 O O . VAL A 1 86 ? 1.36 7.074 10.383 1 94.44 86 VAL A O 1
ATOM 719 N N . GLN A 1 87 ? -0.749 6.426 9.945 1 94.06 87 GLN A N 1
ATOM 720 C CA . GLN A 1 87 ? -0.482 5.84 8.633 1 94.06 87 GLN A CA 1
ATOM 721 C C . GLN A 1 87 ? -1.505 6.309 7.605 1 94.06 87 GLN A C 1
ATOM 723 O O . GLN A 1 87 ? -2.438 5.574 7.273 1 94.06 87 GLN A O 1
ATOM 728 N N . PRO A 1 88 ? -1.305 7.539 7.133 1 97 88 PRO A N 1
ATOM 729 C CA . PRO A 1 88 ? -2.215 8.016 6.086 1 97 88 PRO A CA 1
ATOM 730 C C . PRO A 1 88 ? -2.178 7.152 4.828 1 97 88 PRO A C 1
ATOM 732 O O . PRO A 1 88 ? -1.173 6.488 4.562 1 97 88 PRO A O 1
ATOM 735 N N . ASP A 1 89 ? -3.238 7.188 4.094 1 97.44 89 ASP A N 1
ATOM 736 C CA . ASP A 1 89 ? -3.287 6.402 2.865 1 97.44 89 ASP A CA 1
ATOM 737 C C . ASP A 1 89 ? -2.256 6.895 1.854 1 97.44 89 ASP A C 1
ATOM 739 O O . ASP A 1 89 ? -1.614 6.094 1.172 1 97.44 89 ASP A O 1
ATOM 743 N N . LEU A 1 90 ? -2.133 8.18 1.693 1 98.69 90 LEU A N 1
ATOM 744 C CA . LEU A 1 90 ? -1.099 8.781 0.859 1 98.69 90 LEU A CA 1
ATOM 745 C C . LEU A 1 90 ? -0.498 10.008 1.54 1 98.69 90 LEU A C 1
ATOM 747 O O . LEU A 1 90 ? -1.212 10.773 2.186 1 98.69 90 LEU A O 1
ATOM 751 N N . ILE A 1 91 ? 0.786 10.219 1.34 1 98.75 91 ILE A N 1
ATOM 752 C CA . ILE A 1 91 ? 1.43 11.461 1.765 1 98.75 91 ILE A CA 1
ATOM 753 C C . ILE A 1 91 ? 2.412 11.922 0.693 1 98.75 91 ILE A C 1
ATOM 755 O O . ILE A 1 91 ? 3.018 11.102 -0.001 1 98.75 91 ILE A O 1
ATOM 759 N N . ILE A 1 92 ? 2.494 13.18 0.517 1 98.81 92 ILE A N 1
ATOM 760 C CA . ILE A 1 92 ? 3.502 13.797 -0.336 1 98.81 92 ILE A CA 1
ATOM 761 C C . ILE A 1 92 ? 4.598 14.422 0.527 1 98.81 92 ILE A C 1
ATOM 763 O O . ILE A 1 92 ? 4.324 15.305 1.34 1 98.81 92 ILE A O 1
ATOM 767 N N . VAL A 1 93 ? 5.758 13.922 0.339 1 98.25 93 VAL A N 1
ATOM 768 C CA . VAL A 1 93 ? 6.934 14.359 1.085 1 98.25 93 VAL A CA 1
ATOM 769 C C . VAL A 1 93 ? 7.852 15.172 0.173 1 98.25 93 VAL A C 1
ATOM 771 O O . VAL A 1 93 ? 8.281 14.68 -0.874 1 98.25 93 VAL A O 1
ATOM 774 N N . CYS A 1 94 ? 8.18 16.406 0.543 1 97.56 94 CYS A N 1
ATOM 775 C CA . CYS A 1 94 ? 9.023 17.266 -0.289 1 97.56 94 CYS A CA 1
ATOM 776 C C . CYS A 1 94 ? 10.375 17.5 0.375 1 97.56 94 CYS A C 1
ATOM 778 O O . CYS A 1 94 ? 11.297 18.016 -0.259 1 97.56 94 CYS A O 1
ATOM 780 N N . ASN A 1 95 ? 10.492 17.203 1.654 1 95.81 95 ASN A N 1
ATOM 781 C CA . ASN A 1 95 ? 11.758 17.172 2.387 1 95.81 95 ASN A CA 1
ATOM 782 C C . ASN A 1 95 ? 12.156 15.75 2.754 1 95.81 95 ASN A C 1
ATOM 784 O O . ASN A 1 95 ? 11.664 15.195 3.742 1 95.81 95 ASN A O 1
ATOM 788 N N . LYS A 1 96 ? 13.117 15.203 2.127 1 93.81 96 LYS A N 1
ATOM 789 C CA . LYS A 1 96 ? 13.422 13.781 2.232 1 93.81 96 LYS A CA 1
ATOM 790 C C . LYS A 1 96 ? 14.25 13.492 3.482 1 93.81 96 LYS A C 1
ATOM 792 O O . LYS A 1 96 ? 14.477 12.328 3.826 1 93.81 96 LYS A O 1
ATOM 797 N N . GLU A 1 97 ? 14.703 14.477 4.188 1 94.69 97 GLU A N 1
ATOM 798 C CA . GLU A 1 97 ? 15.531 14.289 5.375 1 94.69 97 GLU A CA 1
ATOM 799 C C . GLU A 1 97 ? 14.766 13.57 6.477 1 94.69 97 GLU A C 1
ATOM 801 O O . GLU A 1 97 ? 15.367 12.953 7.355 1 94.69 97 GLU A O 1
ATOM 806 N N . GLY A 1 98 ? 13.516 13.562 6.383 1 95.44 98 GLY A N 1
ATOM 807 C CA . GLY A 1 98 ? 12.695 12.938 7.41 1 95.44 98 GLY A CA 1
ATOM 808 C C . GLY A 1 98 ? 12.414 11.469 7.145 1 95.44 98 GLY A C 1
ATOM 809 O O . GLY A 1 98 ? 11.812 10.789 7.977 1 95.44 98 GLY A O 1
ATOM 810 N N . LEU A 1 99 ? 12.859 10.984 5.98 1 96.81 99 LEU A N 1
ATOM 811 C CA . LEU A 1 99 ? 12.656 9.578 5.664 1 96.81 99 LEU A CA 1
ATOM 812 C C . LEU A 1 99 ? 13.578 8.695 6.5 1 96.81 99 LEU A C 1
ATOM 814 O O . LEU A 1 99 ? 14.797 8.805 6.414 1 96.81 99 LEU A O 1
ATOM 818 N N . LYS A 1 100 ? 12.977 7.859 7.301 1 93.38 100 LYS A N 1
ATOM 819 C CA . LYS A 1 100 ? 13.75 6.945 8.133 1 93.38 100 LYS A CA 1
ATOM 820 C C . LYS A 1 100 ? 12.906 5.75 8.562 1 93.38 100 LYS A C 1
ATOM 822 O O . LYS A 1 100 ? 11.688 5.863 8.719 1 93.38 100 LYS A O 1
ATOM 827 N N . GLY A 1 101 ? 13.578 4.617 8.711 1 91.81 101 GLY A N 1
ATOM 828 C CA . GLY A 1 101 ? 12.883 3.422 9.172 1 91.81 101 GLY A CA 1
ATOM 829 C C . GLY A 1 101 ? 11.703 3.041 8.297 1 91.81 101 GLY A C 1
ATOM 830 O O . GLY A 1 101 ? 11.859 2.826 7.094 1 91.81 101 GLY A O 1
ATOM 831 N N . THR A 1 102 ? 10.523 3.174 8.93 1 92.94 102 THR A N 1
ATOM 832 C CA . THR A 1 102 ? 9.328 2.686 8.25 1 92.94 102 THR A CA 1
ATOM 833 C C . THR A 1 102 ? 8.5 3.848 7.707 1 92.94 102 THR A C 1
ATOM 835 O O . THR A 1 102 ? 7.352 3.66 7.301 1 92.94 102 THR A O 1
ATOM 838 N N . GLY A 1 103 ? 9.148 5.008 7.77 1 95.19 103 GLY A N 1
ATOM 839 C CA . GLY A 1 103 ? 8.289 6.09 7.301 1 95.19 103 GLY A CA 1
ATOM 840 C C . GLY A 1 103 ? 8.984 7.441 7.309 1 95.19 103 GLY A C 1
ATOM 841 O O . GLY A 1 103 ? 10.117 7.566 6.844 1 95.19 103 GLY A O 1
ATOM 842 N N . TYR A 1 104 ? 8.211 8.383 7.672 1 97.38 104 TYR A N 1
ATOM 843 C CA . TYR A 1 104 ? 8.617 9.781 7.578 1 97.38 104 TYR A CA 1
ATOM 844 C C . TYR A 1 104 ? 8.422 10.5 8.914 1 97.38 104 TYR A C 1
ATOM 846 O O . TYR A 1 104 ? 7.371 10.383 9.539 1 97.38 104 TYR A O 1
ATOM 854 N N . TYR A 1 105 ? 9.43 11.188 9.352 1 95.44 105 TYR A N 1
ATOM 855 C CA . TYR A 1 105 ? 9.398 12.07 10.516 1 95.44 105 TYR A CA 1
ATOM 856 C C . TYR A 1 105 ? 9.391 13.531 10.086 1 95.44 105 TYR A C 1
ATOM 858 O O . TYR A 1 105 ? 10.414 14.07 9.664 1 95.44 105 TYR A O 1
ATOM 866 N N . GLY A 1 106 ? 8.266 14.172 10.195 1 95.88 106 GLY A N 1
ATOM 867 C CA . GLY A 1 106 ? 8.109 15.539 9.742 1 95.88 106 GLY A CA 1
ATOM 868 C C . GLY A 1 106 ? 6.695 15.875 9.312 1 95.88 106 GLY A C 1
ATOM 869 O O . GLY A 1 106 ? 5.766 15.109 9.57 1 95.88 106 GLY A O 1
ATOM 870 N N . VAL A 1 107 ? 6.52 17.062 8.75 1 96.56 107 VAL A N 1
ATOM 871 C CA . VAL A 1 107 ? 5.223 17.516 8.266 1 96.56 107 VAL A CA 1
ATOM 872 C C . VAL A 1 107 ? 5.172 17.391 6.742 1 96.56 107 VAL A C 1
ATOM 874 O O . VAL A 1 107 ? 5.848 18.141 6.031 1 96.56 107 VAL A O 1
ATOM 877 N N . PRO A 1 108 ? 4.422 16.469 6.234 1 98.31 108 PRO A N 1
ATOM 878 C CA . PRO A 1 108 ? 4.289 16.359 4.781 1 98.31 108 PRO A CA 1
ATOM 879 C C . PRO A 1 108 ? 3.553 17.547 4.168 1 98.31 108 PRO A C 1
ATOM 881 O O . PRO A 1 108 ? 2.85 18.281 4.875 1 98.31 108 PRO A O 1
ATOM 884 N N . SER A 1 109 ? 3.709 17.688 2.895 1 98.44 109 SER A N 1
ATOM 885 C CA . SER A 1 109 ? 3.09 18.812 2.205 1 98.44 109 SER A CA 1
ATOM 886 C C . SER A 1 109 ? 1.613 18.547 1.93 1 98.44 109 SER A C 1
ATOM 888 O O . SER A 1 109 ? 0.813 19.484 1.857 1 98.44 109 SER A O 1
ATOM 890 N N . LEU A 1 110 ? 1.272 17.312 1.741 1 98.81 110 LEU A N 1
ATOM 891 C CA . LEU A 1 110 ? -0.087 16.891 1.412 1 98.81 110 LEU A CA 1
ATOM 892 C C . LEU A 1 110 ? -0.389 15.516 1.989 1 98.81 110 LEU A C 1
ATOM 894 O O . LEU A 1 110 ? 0.457 14.625 1.943 1 98.81 110 LEU A O 1
ATOM 898 N N . ILE A 1 111 ? -1.569 15.336 2.607 1 98.88 111 ILE A N 1
ATOM 899 C CA . ILE A 1 111 ? -2.037 14.055 3.127 1 98.88 111 ILE A CA 1
ATOM 900 C C . ILE A 1 111 ? -3.395 13.719 2.514 1 98.88 111 ILE A C 1
ATOM 902 O O . ILE A 1 111 ? -4.262 14.586 2.393 1 98.88 111 ILE A O 1
ATOM 906 N N . ILE A 1 112 ? -3.578 12.5 2.125 1 98.94 112 ILE A N 1
ATOM 907 C CA . ILE A 1 112 ? -4.863 11.992 1.657 1 98.94 112 ILE A CA 1
ATOM 908 C C . ILE A 1 112 ? -5.305 10.82 2.529 1 98.94 112 ILE A C 1
ATOM 910 O O . ILE A 1 112 ? -4.523 9.898 2.775 1 98.94 112 ILE A O 1
ATOM 914 N N . GLU A 1 113 ? -6.504 10.891 3.033 1 98.69 113 GLU A N 1
ATOM 915 C CA . GLU A 1 113 ? -7.164 9.789 3.723 1 98.69 113 GLU A CA 1
ATOM 916 C C . GLU A 1 113 ? -8.352 9.273 2.924 1 98.69 113 GLU A C 1
ATOM 918 O O . GLU A 1 113 ? -9.156 10.055 2.41 1 98.69 113 GLU A O 1
ATOM 923 N N . ILE A 1 114 ? -8.414 8.039 2.791 1 98.12 114 ILE A N 1
ATOM 924 C CA . ILE A 1 114 ? -9.578 7.402 2.188 1 98.12 114 ILE A CA 1
ATOM 925 C C . ILE A 1 114 ? -10.484 6.84 3.279 1 98.12 114 ILE A C 1
ATOM 927 O O . ILE A 1 114 ? -10.117 5.887 3.973 1 98.12 114 ILE A O 1
ATOM 931 N N . SER A 1 115 ? -11.602 7.387 3.369 1 95.12 115 SER A N 1
ATOM 932 C CA . SER A 1 115 ? -12.477 7.172 4.52 1 95.12 115 SER A CA 1
ATOM 933 C C . SER A 1 115 ? -13.203 5.832 4.422 1 95.12 115 SER A C 1
ATOM 935 O O . SER A 1 115 ? -13.461 5.344 3.322 1 95.12 115 SER A O 1
ATOM 937 N N . SER A 1 116 ? -13.398 5.223 5.512 1 89.88 116 SER A N 1
ATOM 938 C CA . SER A 1 116 ? -14.273 4.074 5.715 1 89.88 116 SER A CA 1
ATOM 939 C C . SER A 1 116 ? -15.219 4.301 6.887 1 89.88 116 SER A C 1
ATOM 941 O O . SER A 1 116 ? -15.047 5.25 7.652 1 89.88 116 SER A O 1
ATOM 943 N N . PRO A 1 117 ? -16.234 3.48 7.004 1 84.88 117 PRO A N 1
ATOM 944 C CA . PRO A 1 117 ? -17.125 3.645 8.148 1 84.88 117 PRO A CA 1
ATOM 945 C C . PRO A 1 117 ? -16.391 3.623 9.484 1 84.88 117 PRO A C 1
ATOM 947 O O . PRO A 1 117 ? -16.766 4.336 10.414 1 84.88 117 PRO A O 1
ATOM 950 N N . SER A 1 118 ? -15.281 2.965 9.586 1 82.56 118 SER A N 1
ATOM 951 C CA . SER A 1 118 ? -14.578 2.795 10.852 1 82.56 118 SER A CA 1
ATOM 952 C C . SER A 1 118 ? -13.609 3.941 11.102 1 82.56 118 SER A C 1
ATOM 954 O O . SER A 1 118 ? -13.141 4.137 12.227 1 82.56 118 SER A O 1
ATOM 956 N N . THR A 1 119 ? -13.289 4.773 10.055 1 90.06 119 THR A N 1
ATOM 957 C CA . THR A 1 119 ? -12.227 5.754 10.242 1 90.06 119 THR A CA 1
ATOM 958 C C . THR A 1 119 ? -12.766 7.172 10.07 1 90.06 119 THR A C 1
ATOM 960 O O . THR A 1 119 ? -12.055 8.148 10.328 1 90.06 119 THR A O 1
ATOM 963 N N . THR A 1 120 ? -14.016 7.305 9.688 1 91 120 THR A N 1
ATOM 964 C CA . THR A 1 120 ? -14.594 8.594 9.305 1 91 120 THR A CA 1
ATOM 965 C C . THR A 1 120 ? -14.375 9.625 10.406 1 91 120 THR A C 1
ATOM 967 O O . THR A 1 120 ? -13.891 10.727 10.141 1 91 120 THR A O 1
ATOM 970 N N . ARG A 1 121 ? -14.742 9.32 11.625 1 90.62 121 ARG A N 1
ATOM 971 C CA . ARG A 1 121 ? -14.602 10.266 12.727 1 90.62 121 ARG A CA 1
ATOM 972 C C . ARG A 1 121 ? -13.133 10.609 12.961 1 90.62 121 ARG A C 1
ATOM 974 O O . ARG A 1 121 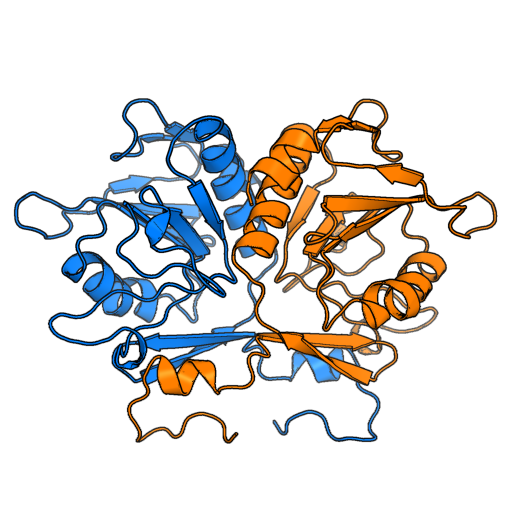? -12.789 11.781 13.172 1 90.62 121 ARG A O 1
ATOM 981 N N . ARG A 1 122 ? -12.32 9.68 12.977 1 93.31 122 ARG A N 1
ATOM 982 C CA . ARG A 1 122 ? -10.891 9.898 13.172 1 93.31 122 ARG A CA 1
ATOM 983 C C . ARG A 1 122 ? -10.328 10.82 12.094 1 93.31 122 ARG A C 1
ATOM 985 O O . ARG A 1 122 ? -9.578 11.75 12.398 1 93.31 122 ARG A O 1
ATOM 992 N N . ASP A 1 123 ? -10.695 10.562 10.844 1 96.19 123 ASP A N 1
ATOM 993 C CA . ASP A 1 123 ? -10.172 11.328 9.719 1 96.19 123 ASP A CA 1
ATOM 994 C C . ASP A 1 123 ? -10.711 12.758 9.727 1 96.19 123 ASP A C 1
ATOM 996 O O . ASP A 1 123 ? -9.977 13.711 9.469 1 96.19 123 ASP A O 1
ATOM 1000 N N . LYS A 1 124 ? -11.945 12.898 10.109 1 96.19 124 LYS A N 1
ATOM 1001 C CA . LYS A 1 124 ? -12.625 14.188 9.961 1 96.19 124 LYS A CA 1
ATOM 1002 C C . LYS A 1 124 ? -12.414 15.07 11.188 1 96.19 124 LYS A C 1
ATOM 1004 O O . LYS A 1 124 ? -12.609 16.281 11.125 1 96.19 124 LYS A O 1
ATOM 1009 N N . VAL A 1 125 ? -12.023 14.445 12.281 1 95.56 125 VAL A N 1
ATOM 1010 C CA . VAL A 1 125 ? -11.922 15.234 13.5 1 95.56 125 VAL A CA 1
ATOM 1011 C C . VAL A 1 125 ? -10.508 15.141 14.07 1 95.56 125 VAL A C 1
ATOM 1013 O O . VAL A 1 125 ? -9.734 16.094 13.977 1 95.56 125 VAL A O 1
ATOM 1016 N N . PHE A 1 126 ? -10.086 13.984 14.508 1 94.25 126 PHE A N 1
ATOM 1017 C CA . PHE A 1 126 ? -8.828 13.859 15.242 1 94.25 126 PHE A CA 1
ATOM 1018 C C . PHE A 1 126 ? -7.645 14.125 14.32 1 94.25 126 PHE A C 1
ATOM 1020 O O . PHE A 1 126 ? -6.816 14.992 14.594 1 94.25 126 PHE A O 1
ATOM 1027 N N . LYS A 1 127 ? -7.633 13.422 13.227 1 96.81 127 LYS A N 1
ATOM 1028 C CA . LYS A 1 127 ? -6.516 13.594 12.305 1 96.81 127 LYS A CA 1
ATOM 1029 C C . LYS A 1 127 ? -6.562 14.961 11.633 1 96.81 127 LYS A C 1
ATOM 1031 O O . LYS A 1 127 ? -5.523 15.586 11.422 1 96.81 127 LYS A O 1
ATOM 1036 N N . PHE A 1 128 ? -7.785 15.344 11.359 1 97.5 128 PHE A N 1
ATOM 1037 C CA . PHE A 1 128 ? -7.977 16.688 10.812 1 97.5 128 PHE A CA 1
ATOM 1038 C C . PHE A 1 128 ? -7.297 17.734 11.688 1 97.5 128 PHE A C 1
ATOM 1040 O O . PHE A 1 128 ? -6.477 18.516 11.211 1 97.5 128 PHE A O 1
ATOM 1047 N N . ASN A 1 129 ? -7.598 17.719 12.938 1 96.62 129 ASN A N 1
ATOM 1048 C CA . ASN A 1 129 ? -7.059 18.688 13.883 1 96.62 129 ASN A CA 1
ATOM 1049 C C . ASN A 1 129 ? -5.539 18.578 13.992 1 96.62 129 ASN A C 1
ATOM 1051 O O . ASN A 1 129 ? -4.844 19.594 14.055 1 96.62 129 ASN A O 1
ATOM 1055 N N . LYS A 1 130 ? -5.027 17.406 13.969 1 96.06 130 LYS A N 1
ATOM 1056 C CA . LYS A 1 130 ? -3.592 17.172 14.086 1 96.06 130 LYS A CA 1
ATOM 1057 C C . LYS A 1 130 ? -2.85 17.688 12.859 1 96.06 130 LYS A C 1
ATOM 1059 O O . LYS A 1 130 ? -1.798 18.328 12.984 1 96.06 130 LYS A O 1
ATOM 1064 N N . TYR A 1 131 ? -3.391 17.406 11.664 1 98.12 131 TYR A N 1
ATOM 1065 C CA . TYR A 1 131 ? -2.76 17.828 10.422 1 98.12 131 TYR A CA 1
ATOM 1066 C C . TYR A 1 131 ? -2.793 19.344 10.281 1 98.12 131 TYR A C 1
ATOM 1068 O O . TYR A 1 131 ? -1.8 19.953 9.891 1 98.12 131 TYR A O 1
ATOM 1076 N N . GLU A 1 132 ? -3.951 19.906 10.711 1 98.31 132 GLU A N 1
ATOM 1077 C CA . GLU A 1 132 ? -4.074 21.359 10.68 1 98.31 132 GLU A CA 1
ATOM 1078 C C . GLU A 1 132 ? -3.062 22.031 11.617 1 98.31 132 GLU A C 1
ATOM 1080 O O . GLU A 1 132 ? -2.328 22.922 11.203 1 98.31 132 GLU A O 1
ATOM 1085 N N . LYS A 1 133 ? -3.006 21.547 12.805 1 96.12 133 LYS A N 1
ATOM 1086 C CA . LYS A 1 133 ? -2.109 22.109 13.805 1 96.12 133 LYS A CA 1
ATOM 1087 C C . LYS A 1 133 ? -0.65 21.953 13.391 1 96.12 133 LYS A C 1
ATOM 1089 O O . LYS A 1 133 ? 0.177 22.812 13.664 1 96.12 133 LYS A O 1
ATOM 1094 N N . ALA A 1 134 ? -0.325 20.859 12.742 1 95.69 134 ALA A N 1
ATOM 1095 C CA . ALA A 1 134 ? 1.042 20.562 12.32 1 95.69 134 ALA A CA 1
ATOM 1096 C C . ALA A 1 134 ? 1.448 21.438 11.133 1 95.69 134 ALA A C 1
ATOM 1098 O O . ALA A 1 134 ? 2.637 21.562 10.828 1 95.69 134 ALA A O 1
ATOM 1099 N N . GLY A 1 135 ? 0.404 21.969 10.375 1 97.44 135 GLY A N 1
ATOM 1100 C CA . GLY A 1 135 ? 0.691 22.844 9.25 1 97.44 135 GLY A CA 1
ATOM 1101 C C . GLY A 1 135 ? 0.74 22.109 7.922 1 97.44 135 GLY A C 1
ATOM 1102 O O . GLY A 1 135 ? 1.396 22.547 6.98 1 97.44 135 GLY A O 1
ATOM 1103 N N . VAL A 1 136 ? 0.142 20.938 7.836 1 98.44 136 VAL A N 1
ATOM 1104 C CA . VAL A 1 136 ? 0.005 20.266 6.547 1 98.44 136 VAL A CA 1
ATOM 1105 C C . VAL A 1 136 ? -0.731 21.188 5.566 1 98.44 136 VAL A C 1
ATOM 1107 O O . VAL A 1 136 ? -1.871 21.578 5.816 1 98.44 136 VAL A O 1
ATOM 1110 N N . LYS A 1 137 ? -0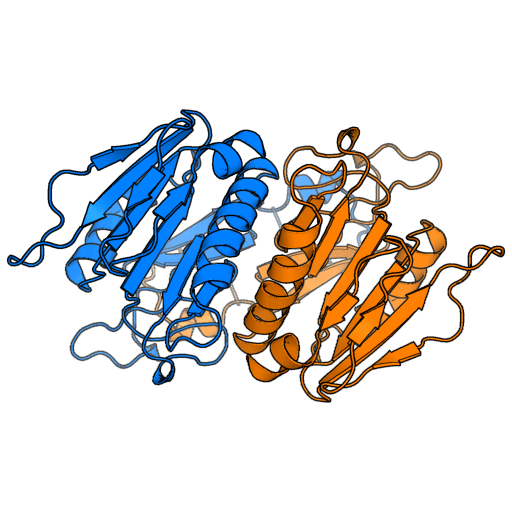.189 21.422 4.457 1 98.62 137 LYS A N 1
ATOM 1111 C CA . LYS A 1 137 ? -0.662 22.484 3.562 1 98.62 137 LYS A CA 1
ATOM 1112 C C . LYS A 1 137 ? -1.972 22.078 2.889 1 98.62 137 LYS A C 1
ATOM 1114 O O . LYS A 1 137 ? -2.811 22.938 2.598 1 98.62 137 LYS A O 1
ATOM 1119 N N . GLU A 1 138 ? -2.098 20.859 2.59 1 98.81 138 GLU A N 1
ATOM 1120 C CA . GLU A 1 138 ? -3.273 20.375 1.88 1 98.81 138 GLU A CA 1
ATOM 1121 C C . GLU A 1 138 ? -3.682 18.984 2.385 1 98.81 138 GLU A C 1
ATOM 1123 O O . GLU A 1 138 ? -2.838 18.109 2.535 1 98.81 138 GLU A O 1
ATOM 1128 N N . TYR A 1 139 ? -4.988 18.828 2.752 1 98.88 139 TYR A N 1
ATOM 1129 C CA . TYR A 1 139 ? -5.543 17.594 3.289 1 98.88 139 TYR A CA 1
ATOM 1130 C C . TYR A 1 139 ? -6.773 17.156 2.502 1 98.88 139 TYR A C 1
ATOM 1132 O O . TYR A 1 139 ? -7.707 17.938 2.312 1 98.88 139 TYR A O 1
ATOM 1140 N N . TRP A 1 140 ? -6.758 15.898 1.937 1 98.94 140 TRP A N 1
ATOM 1141 C CA . TRP A 1 140 ? -7.887 15.336 1.205 1 98.94 140 TRP A CA 1
ATOM 1142 C C . TRP A 1 140 ? -8.562 14.227 2.01 1 98.94 140 TRP A C 1
ATOM 1144 O O . TRP A 1 140 ? -7.883 13.406 2.635 1 98.94 140 TRP A O 1
ATOM 1154 N N . ILE A 1 141 ? -9.844 14.273 2.023 1 98.62 141 ILE A N 1
ATOM 1155 C CA . ILE A 1 141 ? -10.633 13.148 2.518 1 98.62 141 ILE A CA 1
ATOM 1156 C C . ILE A 1 141 ? -11.461 12.562 1.379 1 98.62 141 ILE A C 1
ATOM 1158 O O . ILE A 1 141 ? -12.336 13.242 0.827 1 98.62 141 ILE A O 1
ATOM 1162 N N . VAL A 1 142 ? -11.172 11.352 1.021 1 98.62 142 VAL A N 1
ATOM 1163 C CA . VAL A 1 142 ? -11.875 10.648 -0.051 1 98.62 142 VAL A CA 1
ATOM 1164 C C . VAL A 1 142 ? -13.023 9.828 0.531 1 98.62 142 VAL A C 1
ATOM 1166 O O . VAL A 1 142 ? -12.844 9.117 1.519 1 98.62 142 VAL A O 1
ATOM 1169 N N . GLU A 1 143 ? -14.141 9.961 -0.04 1 96.94 143 GLU A N 1
ATOM 1170 C CA . GLU A 1 143 ? -15.312 9.156 0.309 1 96.94 143 GLU A CA 1
ATOM 1171 C C . GLU A 1 143 ? -15.664 8.18 -0.811 1 96.94 143 GLU A C 1
ATOM 1173 O O . GLU A 1 143 ? -16.391 8.531 -1.742 1 96.94 143 GLU A O 1
ATOM 1178 N N . PRO A 1 144 ? -15.297 6.945 -0.698 1 96.31 144 PRO A N 1
ATOM 1179 C CA . PRO A 1 144 ? -15.516 5.984 -1.783 1 96.31 144 PRO A CA 1
ATOM 1180 C C . PRO A 1 144 ? -17 5.746 -2.078 1 96.31 144 PRO A C 1
ATOM 1182 O O . PRO A 1 144 ? -17.391 5.699 -3.244 1 96.31 144 PRO A O 1
ATOM 1185 N N . GLU A 1 145 ? -17.812 5.559 -1.041 1 93.75 145 GLU A N 1
ATOM 1186 C CA . GLU A 1 145 ? -19.234 5.246 -1.232 1 93.75 145 GLU A CA 1
ATOM 1187 C C . GLU A 1 145 ? -19.953 6.387 -1.937 1 93.75 145 GLU A C 1
ATOM 1189 O O . GLU A 1 145 ? -20.75 6.152 -2.85 1 93.75 145 GLU A O 1
ATOM 1194 N N . GLY A 1 146 ? -19.734 7.59 -1.557 1 94.56 146 GLY A N 1
ATOM 1195 C CA . GLY A 1 146 ? -20.344 8.75 -2.172 1 94.56 146 GLY A CA 1
ATOM 1196 C C . GLY A 1 146 ? -19.625 9.234 -3.41 1 94.56 146 GLY A C 1
ATOM 1197 O O . GLY A 1 146 ? -20.125 10.094 -4.141 1 94.56 146 GLY A O 1
ATOM 1198 N N . LYS A 1 147 ? -18.484 8.695 -3.643 1 96.69 147 LYS A N 1
ATOM 1199 C CA . LYS A 1 147 ? -17.609 9.023 -4.77 1 96.69 147 LYS A CA 1
ATOM 1200 C C . LYS A 1 147 ? -17.328 10.523 -4.82 1 96.69 147 LYS A C 1
ATOM 1202 O O . LYS A 1 147 ? -17.5 11.156 -5.863 1 96.69 147 LYS A O 1
ATOM 1207 N N . PHE A 1 148 ? -16.828 11.047 -3.746 1 97.19 148 PHE A N 1
ATOM 1208 C CA . PHE A 1 148 ? -16.422 12.445 -3.738 1 97.19 148 PHE A CA 1
ATOM 1209 C C . PHE A 1 148 ? -15.203 12.648 -2.852 1 97.19 148 PHE A C 1
ATOM 1211 O O . PHE A 1 148 ? -14.844 11.758 -2.07 1 97.19 148 PHE A O 1
ATOM 1218 N N . ILE A 1 149 ? -14.523 13.781 -3.039 1 98.62 149 ILE A N 1
ATOM 1219 C CA . ILE A 1 149 ? -13.32 14.156 -2.299 1 98.62 149 ILE A CA 1
ATOM 1220 C C . ILE A 1 149 ? -13.484 15.562 -1.722 1 98.62 149 ILE A C 1
ATOM 1222 O O . ILE A 1 149 ? -13.93 16.484 -2.42 1 98.62 149 ILE A O 1
ATOM 1226 N N . SER A 1 150 ? -13.242 15.727 -0.451 1 98.62 150 SER A N 1
ATOM 1227 C CA . SER A 1 150 ? -13.133 17.031 0.19 1 98.62 150 SER A CA 1
ATOM 1228 C C . SER A 1 150 ? -11.68 17.469 0.296 1 98.62 150 SER A C 1
ATOM 1230 O O . SER A 1 150 ? -10.836 16.719 0.792 1 98.62 150 SER A O 1
ATOM 1232 N N . VAL A 1 151 ? -11.43 18.656 -0.173 1 98.88 151 VAL A N 1
ATOM 1233 C CA . VAL A 1 151 ? -10.07 19.188 -0.169 1 98.88 151 VAL A CA 1
ATOM 1234 C C . VAL A 1 151 ? -9.984 20.359 0.805 1 98.88 151 VAL A C 1
ATOM 1236 O O . VAL A 1 151 ? -10.734 21.328 0.691 1 98.88 151 VAL A O 1
ATOM 1239 N N . PHE A 1 152 ? -9.094 20.234 1.755 1 98.88 152 PHE A N 1
ATOM 1240 C CA . PHE A 1 152 ? -8.812 21.281 2.732 1 98.88 152 PHE A CA 1
ATOM 1241 C C . PHE A 1 152 ? -7.449 21.922 2.473 1 98.88 152 PHE A C 1
ATOM 1243 O O . PHE A 1 152 ? -6.438 21.219 2.398 1 98.88 152 PHE A O 1
ATOM 1250 N N . VAL A 1 153 ? -7.406 23.219 2.373 1 98.75 153 VAL A N 1
ATOM 1251 C CA . VAL A 1 153 ? -6.164 23.953 2.131 1 98.75 153 VAL A CA 1
ATOM 1252 C C . VAL A 1 153 ? -5.867 24.875 3.312 1 98.75 153 VAL A C 1
ATOM 1254 O O . VAL A 1 153 ? -6.746 25.594 3.783 1 98.75 153 VAL A O 1
ATOM 1257 N N . LEU A 1 154 ? -4.672 24.75 3.809 1 98.75 154 LEU A N 1
ATOM 1258 C CA . LEU A 1 154 ? -4.25 25.594 4.926 1 98.75 154 LEU A CA 1
ATOM 1259 C C . LEU A 1 154 ? -4.184 27.047 4.508 1 98.75 154 LEU A C 1
ATOM 1261 O O . LEU A 1 154 ? -3.588 27.391 3.48 1 98.75 154 LEU A O 1
ATOM 1265 N N . GLN A 1 155 ? -4.824 27.859 5.336 1 98.38 155 GLN A N 1
ATOM 1266 C CA . GLN A 1 155 ? -4.859 29.297 5.059 1 98.38 155 GLN A CA 1
ATOM 1267 C C . GLN A 1 155 ? -3.752 30.031 5.812 1 98.38 155 GLN A C 1
ATOM 1269 O O . GLN A 1 155 ? -3.025 29.422 6.605 1 98.38 155 GLN A O 1
ATOM 1274 N N . ASP A 1 156 ? -3.658 31.312 5.617 1 97.5 156 ASP A N 1
ATOM 1275 C CA . ASP A 1 156 ? -2.611 32.125 6.211 1 97.5 156 ASP A CA 1
ATOM 1276 C C . ASP A 1 156 ? -2.723 32.156 7.734 1 97.5 156 ASP A C 1
ATOM 1278 O O . ASP A 1 156 ? -1.72 32.312 8.43 1 97.5 156 ASP A O 1
ATOM 1282 N N . ASN A 1 157 ? -3.908 31.984 8.227 1 97.75 157 ASN A N 1
ATOM 1283 C CA . ASN A 1 157 ? -4.113 31.984 9.672 1 97.75 157 ASN A CA 1
ATOM 1284 C C . ASN A 1 157 ? -3.789 30.625 10.289 1 97.75 157 ASN A C 1
ATOM 1286 O O . ASN A 1 157 ? -4.113 30.375 11.445 1 97.75 157 ASN A O 1
ATOM 1290 N N . MET A 1 158 ? -3.324 29.719 9.438 1 97.44 158 MET A N 1
ATOM 1291 C CA . 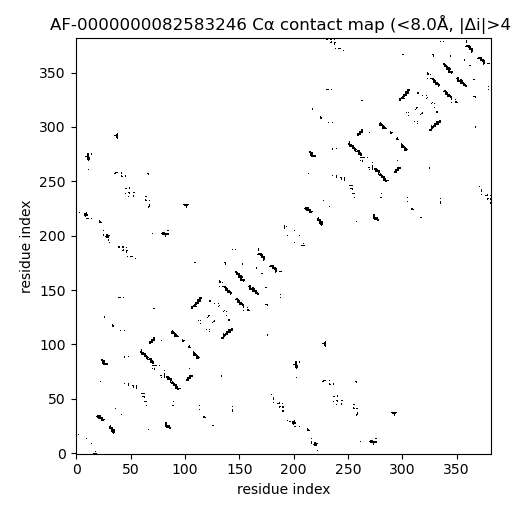MET A 1 158 ? -2.877 28.391 9.867 1 97.44 158 MET A CA 1
ATOM 1292 C C . MET A 1 158 ? -4.062 27.516 10.234 1 97.44 158 MET A C 1
ATOM 1294 O O . MET A 1 158 ? -3.941 26.609 11.07 1 97.44 158 MET A O 1
ATOM 1298 N N . ARG A 1 159 ? -5.16 27.844 9.57 1 98.31 159 ARG A N 1
ATOM 1299 C CA . ARG A 1 159 ? -6.352 27 9.664 1 98.31 159 ARG A CA 1
ATOM 1300 C C . ARG A 1 159 ? -6.797 26.531 8.281 1 98.31 159 ARG A C 1
ATOM 1302 O O . ARG A 1 159 ? -6.645 27.25 7.293 1 98.31 159 ARG A O 1
ATOM 1309 N N . TYR A 1 160 ? -7.371 25.344 8.25 1 98.5 160 TYR A N 1
ATOM 1310 C CA . TYR A 1 160 ? -7.98 24.922 6.992 1 98.5 160 TYR A CA 1
ATOM 1311 C C . TYR A 1 160 ? -9.203 25.766 6.668 1 98.5 160 TYR A C 1
ATOM 1313 O O . TYR A 1 160 ? -10.008 26.062 7.551 1 98.5 160 TYR A O 1
ATOM 1321 N N . GLY A 1 161 ? -9.32 26.219 5.488 1 97.19 161 GLY A N 1
ATOM 1322 C CA . GLY A 1 161 ? -10.523 26.906 5.047 1 97.19 161 GLY A CA 1
ATOM 1323 C C . GLY A 1 161 ? -11.695 25.969 4.812 1 97.19 161 GLY A C 1
ATOM 1324 O O . GLY A 1 161 ? -11.625 24.797 5.145 1 97.19 161 GLY A O 1
ATOM 1325 N N . ARG A 1 162 ? -12.75 26.562 4.25 1 97 162 ARG A N 1
ATOM 1326 C CA . ARG A 1 162 ? -13.875 25.734 3.826 1 97 162 ARG A CA 1
ATOM 1327 C C . ARG A 1 162 ? -13.438 24.719 2.773 1 97 162 ARG A C 1
ATOM 1329 O O . ARG A 1 162 ? -12.719 25.062 1.833 1 97 162 ARG A O 1
ATOM 1336 N N . PRO A 1 163 ? -13.875 23.547 2.967 1 97.69 163 PRO A N 1
ATOM 1337 C CA . PRO A 1 163 ? -13.453 22.531 1.997 1 97.69 163 PRO A CA 1
ATOM 1338 C C . PRO A 1 163 ? -14.094 22.719 0.624 1 97.69 163 PRO A C 1
ATOM 1340 O O . PRO A 1 163 ? -15.25 23.156 0.53 1 97.69 163 PRO A O 1
ATOM 1343 N N . GLU A 1 164 ? -13.367 22.469 -0.396 1 98.12 164 GLU A N 1
ATOM 1344 C CA . GLU A 1 164 ? -13.93 22.25 -1.725 1 98.12 164 GLU A CA 1
ATOM 1345 C C . GLU A 1 164 ? -14.242 20.766 -1.944 1 98.12 164 GLU A C 1
ATOM 1347 O O . GLU A 1 164 ? -13.445 19.906 -1.589 1 98.12 164 GLU A O 1
ATOM 1352 N N . THR A 1 165 ? -15.391 20.484 -2.512 1 98.12 165 THR A N 1
ATOM 1353 C CA . THR A 1 165 ? -15.812 19.109 -2.744 1 98.12 165 THR A CA 1
ATOM 1354 C C . THR A 1 165 ? -15.852 18.797 -4.238 1 98.12 165 THR A C 1
ATOM 1356 O O . THR A 1 165 ? -16.375 19.594 -5.027 1 98.12 165 THR A O 1
ATOM 1359 N N . TYR A 1 166 ? -15.305 17.672 -4.59 1 98.5 166 TYR A N 1
ATOM 1360 C CA . TYR A 1 166 ? -15.203 17.234 -5.98 1 98.5 166 TYR A CA 1
ATOM 1361 C C . TYR A 1 166 ? -15.828 15.859 -6.172 1 98.5 166 TYR A C 1
ATOM 1363 O O . TYR A 1 166 ? -15.703 14.992 -5.305 1 98.5 166 TYR A O 1
ATOM 1371 N N . THR A 1 167 ? -16.469 15.703 -7.301 1 97.38 167 THR A N 1
ATOM 1372 C CA . THR A 1 167 ? -17.078 14.422 -7.637 1 97.38 167 THR A CA 1
ATOM 1373 C C . THR A 1 167 ? -16.344 13.773 -8.812 1 97.38 167 THR A C 1
ATOM 1375 O O . THR A 1 167 ? -15.352 14.305 -9.305 1 97.38 167 THR A O 1
ATOM 1378 N N . GLU A 1 168 ? -16.859 12.609 -9.188 1 94.62 168 GLU A N 1
ATOM 1379 C CA . GLU A 1 168 ? -16.188 11.758 -10.172 1 94.62 168 GLU A CA 1
ATOM 1380 C C . GLU A 1 168 ? -16.031 12.477 -11.508 1 94.62 168 GLU A C 1
ATOM 1382 O O . GLU A 1 168 ? -15.211 12.078 -12.336 1 94.62 168 GLU A O 1
ATOM 1387 N N . GLU A 1 169 ? -16.625 13.602 -11.75 1 94.69 169 GLU A N 1
ATOM 1388 C CA . GLU A 1 169 ? -16.562 14.297 -13.031 1 94.69 169 GLU A CA 1
ATOM 1389 C C . GLU A 1 169 ? -15.547 15.438 -13 1 94.69 169 GLU A C 1
ATOM 1391 O O . GLU A 1 169 ? -15.281 16.062 -14.023 1 94.69 169 GLU A O 1
ATOM 1396 N N . ASN A 1 170 ? -15 15.609 -11.844 1 96.69 170 ASN A N 1
ATOM 1397 C CA . ASN A 1 170 ? -14.148 16.781 -11.648 1 96.69 170 ASN A CA 1
ATOM 1398 C C . ASN A 1 170 ? -12.664 16.406 -11.766 1 96.69 170 ASN A C 1
ATOM 1400 O O . ASN A 1 170 ? -12.312 15.227 -11.766 1 96.69 170 ASN A O 1
ATOM 1404 N N . LYS A 1 171 ? -11.906 17.422 -12.008 1 98.12 171 LYS A N 1
ATOM 1405 C CA . LYS A 1 171 ? -10.461 17.406 -11.789 1 98.12 171 LYS A CA 1
ATOM 1406 C C . LYS A 1 171 ? -10.07 18.312 -10.617 1 98.12 171 LYS A C 1
ATOM 1408 O O . LYS A 1 171 ? -10.641 19.391 -10.445 1 98.12 171 LYS A O 1
ATOM 1413 N N . ILE A 1 172 ? -9.211 17.844 -9.844 1 98.56 172 ILE A N 1
ATOM 1414 C CA . ILE A 1 172 ? -8.742 18.641 -8.719 1 98.56 172 ILE A CA 1
ATOM 1415 C C . ILE A 1 172 ? -7.426 19.328 -9.078 1 98.56 172 ILE A C 1
ATOM 1417 O O . ILE A 1 172 ? -6.445 18.672 -9.422 1 98.56 172 ILE A O 1
ATOM 1421 N N . LYS A 1 173 ? -7.422 20.641 -8.984 1 98.31 173 LYS A N 1
ATOM 1422 C CA . LYS A 1 173 ? -6.152 21.359 -9.016 1 98.31 173 LYS A CA 1
ATOM 1423 C C . LYS A 1 173 ? -5.438 21.266 -7.668 1 98.31 173 LYS A C 1
ATOM 1425 O O . LYS A 1 173 ? -5.953 21.734 -6.652 1 98.31 173 LYS A O 1
ATOM 1430 N N . VAL A 1 174 ? -4.293 20.656 -7.656 1 98.5 174 VAL A N 1
ATOM 1431 C CA . VAL A 1 174 ? -3.551 20.469 -6.414 1 98.5 174 VAL A CA 1
ATOM 1432 C C . VAL A 1 174 ? -2.889 21.781 -6.004 1 98.5 174 VAL A C 1
ATOM 1434 O O . VAL A 1 174 ? -2.086 22.344 -6.754 1 98.5 174 VAL A O 1
ATOM 1437 N N . SER A 1 175 ? -3.141 22.25 -4.875 1 97.5 175 SER A N 1
ATOM 1438 C CA . SER A 1 175 ? -2.75 23.594 -4.465 1 97.5 175 SER A CA 1
ATOM 1439 C C . SER A 1 175 ? -1.235 23.719 -4.332 1 97.5 175 SER A C 1
ATOM 1441 O O . SER A 1 175 ? -0.657 24.75 -4.656 1 97.5 175 SER A O 1
ATOM 1443 N N . ILE A 1 176 ? -0.547 22.672 -3.943 1 97.06 176 ILE A N 1
ATOM 1444 C CA . ILE A 1 176 ? 0.88 22.75 -3.65 1 97.06 176 ILE A CA 1
ATOM 1445 C C . ILE A 1 176 ? 1.683 22.547 -4.934 1 97.06 176 ILE A C 1
ATOM 1447 O O . ILE A 1 176 ? 2.906 22.719 -4.941 1 97.06 176 ILE A O 1
ATOM 1451 N N . PHE A 1 177 ? 1.036 22.109 -5.957 1 97.81 177 PHE A N 1
ATOM 1452 C CA . PHE A 1 177 ? 1.643 21.938 -7.273 1 97.81 177 PHE A CA 1
ATOM 1453 C C . PHE A 1 177 ? 0.891 22.734 -8.328 1 97.81 177 PHE A C 1
ATOM 1455 O O . PHE A 1 177 ? -0.17 22.312 -8.797 1 97.81 177 PHE A O 1
ATOM 1462 N N . SER A 1 178 ? 1.41 23.781 -8.906 1 95.19 178 SER A N 1
ATOM 1463 C CA . SER A 1 178 ? 0.727 24.766 -9.727 1 95.19 178 SER A CA 1
ATOM 1464 C C . SER A 1 178 ? 0.272 24.172 -11.055 1 95.19 178 SER A C 1
ATOM 1466 O O . SER A 1 178 ? -0.673 24.672 -11.672 1 95.19 178 SER A O 1
ATOM 1468 N N . ASP A 1 179 ? 0.835 23.062 -11.469 1 97.62 179 ASP A N 1
ATOM 1469 C CA . ASP A 1 179 ? 0.554 22.547 -12.805 1 97.62 179 ASP A CA 1
ATOM 1470 C C . ASP A 1 179 ? 0.075 21.094 -12.734 1 97.62 179 ASP A C 1
ATOM 1472 O O . ASP A 1 179 ? 0.254 20.328 -13.68 1 97.62 179 ASP A O 1
ATOM 1476 N N . LEU A 1 180 ? -0.465 20.703 -11.547 1 98.44 180 LEU A N 1
ATOM 1477 C CA . LEU A 1 180 ? -0.973 19.344 -11.422 1 98.44 180 LEU A CA 1
ATOM 1478 C C . LEU A 1 180 ? -2.488 19.344 -11.258 1 98.44 180 LEU A C 1
ATOM 1480 O O . LEU A 1 180 ? -3.027 20.078 -10.43 1 98.44 180 LEU A O 1
ATOM 1484 N N . GLU A 1 181 ? -3.094 18.594 -12.102 1 98.56 181 GLU A N 1
ATOM 1485 C CA . GLU A 1 181 ? -4.508 18.281 -11.93 1 98.56 181 GLU A CA 1
ATOM 1486 C C . GLU A 1 181 ? -4.723 16.781 -11.781 1 98.56 181 GLU A C 1
ATOM 1488 O O . GLU A 1 181 ? -4.156 15.992 -12.539 1 98.56 181 GLU A O 1
ATOM 1493 N N . ILE A 1 182 ? -5.48 16.359 -10.828 1 98.69 182 ILE A N 1
ATOM 1494 C CA . ILE A 1 182 ? -5.832 14.969 -10.602 1 98.69 182 ILE A CA 1
ATOM 1495 C C . ILE A 1 182 ? -7.211 14.68 -11.195 1 98.69 182 ILE A C 1
ATOM 1497 O O . ILE A 1 182 ? -8.195 15.344 -10.844 1 98.69 182 ILE A O 1
ATOM 1501 N N . ASP A 1 183 ? -7.297 13.742 -12.078 1 97.81 183 ASP A N 1
ATOM 1502 C CA . ASP A 1 183 ? -8.547 13.367 -12.734 1 97.81 183 ASP A CA 1
ATOM 1503 C C . ASP A 1 183 ? -9.32 12.359 -11.891 1 97.81 183 ASP A C 1
ATOM 1505 O O . ASP A 1 183 ? -8.891 11.219 -11.719 1 97.81 183 ASP A O 1
ATOM 1509 N N . LEU A 1 184 ? -10.5 12.75 -11.43 1 97.56 184 LEU A N 1
ATOM 1510 C CA . LEU A 1 184 ? -11.234 11.891 -10.508 1 97.56 184 LEU A CA 1
ATOM 1511 C C . LEU A 1 184 ? -12.031 10.836 -11.266 1 97.56 184 LEU A C 1
ATOM 1513 O O . LEU A 1 184 ? -12.492 9.859 -10.672 1 97.56 184 LEU A O 1
ATOM 1517 N N . ASN A 1 185 ? -12.234 11.031 -12.531 1 95 185 ASN A N 1
ATOM 1518 C CA . ASN A 1 185 ? -12.93 10.008 -13.32 1 95 185 ASN A CA 1
ATOM 1519 C C . ASN A 1 185 ? -12.219 8.664 -13.227 1 95 185 ASN A C 1
ATOM 1521 O O . ASN A 1 185 ? -12.852 7.641 -12.961 1 95 185 ASN A O 1
ATOM 1525 N N . THR A 1 186 ? -10.922 8.719 -13.422 1 94.94 186 THR A N 1
ATOM 1526 C CA . THR A 1 186 ? -10.156 7.48 -13.406 1 94.94 186 THR A CA 1
ATOM 1527 C C . THR A 1 186 ? -10.047 6.934 -11.984 1 94.94 186 THR A C 1
ATOM 1529 O O . THR A 1 186 ? -9.875 5.73 -11.789 1 94.94 186 THR A O 1
ATOM 1532 N N . VAL A 1 187 ? -10.227 7.801 -10.992 1 96.94 187 VAL A N 1
ATOM 1533 C CA . VAL A 1 187 ? -10.094 7.41 -9.594 1 96.94 187 VAL A CA 1
ATOM 1534 C C . VAL A 1 187 ? -11.305 6.578 -9.172 1 96.94 187 VAL A C 1
ATOM 1536 O O . VAL A 1 187 ? -11.148 5.484 -8.625 1 96.94 187 VAL A O 1
ATOM 1539 N N . PHE A 1 188 ? -12.508 7.035 -9.516 1 95.81 188 PHE A N 1
ATOM 1540 C CA . PHE A 1 188 ? -13.711 6.371 -9.031 1 95.81 188 PHE A CA 1
ATOM 1541 C C . PHE A 1 188 ? -14.203 5.332 -10.031 1 95.81 188 PHE A C 1
ATOM 1543 O O . PHE A 1 188 ? -15 4.461 -9.688 1 95.81 188 PHE A O 1
ATOM 1550 N N . ASP A 1 189 ? -13.719 5.398 -11.297 1 91 189 ASP A N 1
ATOM 1551 C CA . ASP A 1 189 ? -14.047 4.371 -12.281 1 91 189 ASP A CA 1
ATOM 1552 C C . ASP A 1 189 ? -13.414 3.031 -11.906 1 91 189 ASP A C 1
ATOM 1554 O O . ASP A 1 189 ? -13.836 1.981 -12.398 1 91 189 ASP A O 1
ATOM 1558 N N . SER A 1 190 ? -12.469 3.096 -11.062 1 85.69 190 SER A N 1
ATOM 1559 C CA . SER A 1 190 ? -11.711 1.907 -10.695 1 85.69 190 SER A CA 1
ATOM 1560 C C . SER A 1 190 ? -12.492 1.026 -9.727 1 85.69 190 SER A C 1
ATOM 1562 O O . SER A 1 190 ? -12.117 -0.122 -9.484 1 85.69 190 SER A O 1
ATOM 1564 N N . ILE A 1 191 ? -13.656 1.554 -9.242 1 90.06 191 ILE A N 1
ATOM 1565 C CA . ILE A 1 191 ? -14.359 0.771 -8.234 1 90.06 191 ILE A CA 1
ATOM 1566 C C . ILE A 1 191 ? -15.797 0.517 -8.688 1 90.06 191 ILE A C 1
ATOM 1568 O O . ILE A 1 191 ? -16.406 -0.494 -8.32 1 90.06 191 ILE A O 1
ATOM 1572 N N . MET B 1 1 ? 4.98 -8.336 23.312 1 40 1 MET B N 1
ATOM 1573 C CA . MET B 1 1 ? 4.504 -7.352 24.281 1 40 1 MET B CA 1
ATOM 1574 C C . MET B 1 1 ? 2.984 -7.219 24.203 1 40 1 MET B C 1
ATOM 1576 O O . MET B 1 1 ? 2.379 -7.465 23.172 1 40 1 MET B O 1
ATOM 1580 N N . PRO B 1 2 ? 2.379 -6.973 25.391 1 49.97 2 PRO B N 1
ATOM 1581 C CA . PRO B 1 2 ? 0.918 -6.941 25.5 1 49.97 2 PRO B CA 1
ATOM 1582 C C . PRO B 1 2 ? 0.28 -5.855 24.641 1 49.97 2 PRO B C 1
ATOM 1584 O O . PRO B 1 2 ? 0.93 -4.855 24.328 1 49.97 2 PRO B O 1
ATOM 1587 N N . LEU B 1 3 ? -0.758 -6.184 23.891 1 58.78 3 LEU B N 1
ATOM 1588 C CA . LEU B 1 3 ? -1.638 -5.223 23.234 1 58.78 3 LEU B CA 1
ATOM 1589 C C . LEU B 1 3 ? -1.866 -4.004 24.125 1 58.78 3 LEU B C 1
ATOM 1591 O O . LEU B 1 3 ? -1.861 -4.117 25.359 1 58.78 3 LEU B O 1
ATOM 1595 N N . PRO B 1 4 ? -1.838 -2.76 23.516 1 63.19 4 PRO B N 1
ATOM 1596 C CA . PRO B 1 4 ? -2.068 -1.519 24.266 1 63.19 4 PRO B CA 1
ATOM 1597 C C . PRO B 1 4 ? -3.184 -1.649 25.297 1 63.19 4 PRO B C 1
ATOM 1599 O O . PRO B 1 4 ? -4.152 -2.379 25.078 1 63.19 4 PRO B O 1
ATOM 1602 N N . GLN B 1 5 ? -2.83 -1.108 26.453 1 61.81 5 GLN B N 1
ATOM 1603 C CA . GLN B 1 5 ? -3.791 -1.067 27.547 1 61.81 5 GLN B CA 1
ATOM 1604 C C . GLN B 1 5 ? -4.617 0.216 27.516 1 61.81 5 GLN B C 1
ATOM 1606 O O . GLN B 1 5 ? -4.117 1.27 27.109 1 61.81 5 GLN B O 1
ATOM 1611 N N . GLU B 1 6 ? -5.859 0.263 27.641 1 60.03 6 GLU B N 1
ATOM 1612 C CA . GLU B 1 6 ? -6.84 1.336 27.5 1 60.03 6 GLU B CA 1
ATOM 1613 C C . GLU B 1 6 ? -6.457 2.549 28.344 1 60.03 6 GLU B C 1
ATOM 1615 O O . GLU B 1 6 ? -6.719 3.689 27.953 1 60.03 6 GLU B O 1
ATOM 1620 N N . ASN B 1 7 ? -5.699 2.404 29.344 1 63.06 7 ASN B N 1
ATOM 1621 C CA . ASN B 1 7 ? -5.508 3.5 30.281 1 63.06 7 ASN B CA 1
ATOM 1622 C C . ASN B 1 7 ? -4.082 4.039 30.234 1 63.06 7 ASN B C 1
ATOM 1624 O O . ASN B 1 7 ? -3.666 4.797 31.109 1 63.06 7 ASN B O 1
ATOM 1628 N N . LYS B 1 8 ? -3.447 3.732 29.281 1 78.44 8 LYS B N 1
ATOM 1629 C CA . LYS B 1 8 ? -2.061 4.172 29.156 1 78.44 8 LYS B CA 1
ATOM 1630 C C . LYS B 1 8 ? -1.846 4.949 27.859 1 78.44 8 LYS B C 1
ATOM 1632 O O . LYS B 1 8 ? -2.422 4.613 26.828 1 78.44 8 LYS B O 1
ATOM 1637 N N . LYS B 1 9 ? -1.159 6.18 28.062 1 85.88 9 LYS B N 1
ATOM 1638 C CA . LYS B 1 9 ? -0.74 6.914 26.859 1 85.88 9 LYS B CA 1
ATOM 1639 C C . LYS B 1 9 ? 0.52 6.305 26.266 1 85.88 9 LYS B C 1
ATOM 1641 O O . LYS B 1 9 ? 1.431 5.898 26.984 1 85.88 9 LYS B O 1
ATOM 1646 N N . TYR B 1 10 ? 0.519 6.215 25.016 1 88.12 10 TYR B N 1
ATOM 1647 C CA . TYR B 1 10 ? 1.62 5.574 24.297 1 88.12 10 TYR B CA 1
ATOM 1648 C C . TYR B 1 10 ? 2.365 6.578 23.438 1 88.12 10 TYR B C 1
ATOM 1650 O O . TYR B 1 10 ? 1.803 7.598 23.031 1 88.12 10 TYR B O 1
ATOM 1658 N N . THR B 1 11 ? 3.648 6.293 23.203 1 87.62 11 THR B N 1
ATOM 1659 C CA . THR B 1 11 ? 4.527 7.113 22.375 1 87.62 11 THR B CA 1
ATOM 1660 C C . THR B 1 11 ? 5.109 6.297 21.219 1 87.62 11 THR B C 1
ATOM 1662 O O . THR B 1 11 ? 4.852 5.098 21.109 1 87.62 11 THR B O 1
ATOM 1665 N N . TYR B 1 12 ? 5.82 7.016 20.391 1 85.94 12 TYR B N 1
ATOM 1666 C CA . TYR B 1 12 ? 6.508 6.34 19.297 1 85.94 12 TYR B CA 1
ATOM 1667 C C . TYR B 1 12 ? 7.453 5.27 19.828 1 85.94 12 TYR B C 1
ATOM 1669 O O . TYR B 1 12 ? 7.613 4.211 19.219 1 85.94 12 TYR B O 1
ATOM 1677 N N . ALA B 1 13 ? 8.102 5.57 20.922 1 84.12 13 ALA B N 1
ATOM 1678 C CA . ALA B 1 13 ? 8.992 4.578 21.516 1 84.12 13 ALA B CA 1
ATOM 1679 C C . ALA B 1 13 ? 8.234 3.289 21.828 1 84.12 13 ALA B C 1
ATOM 1681 O O . ALA B 1 13 ? 8.758 2.191 21.625 1 84.12 13 ALA B O 1
ATOM 1682 N N . ASP B 1 14 ? 7.074 3.424 22.375 1 81.94 14 ASP B N 1
ATOM 1683 C CA . ASP B 1 14 ? 6.23 2.264 22.641 1 81.94 14 ASP B CA 1
ATOM 1684 C C . ASP B 1 14 ? 5.828 1.564 21.344 1 81.94 14 ASP B C 1
ATOM 1686 O O . ASP B 1 14 ? 5.914 0.339 21.25 1 81.94 14 ASP B O 1
ATOM 1690 N N . TYR B 1 15 ? 5.398 2.412 20.453 1 81.56 15 TYR B N 1
ATOM 1691 C CA . TYR B 1 15 ? 4.965 1.946 19.141 1 81.56 15 TYR B CA 1
ATOM 1692 C C . TYR B 1 15 ? 6.023 1.058 18.5 1 81.56 15 TYR B C 1
ATOM 1694 O O . TYR B 1 15 ? 5.703 0.015 17.922 1 81.56 15 TYR B O 1
ATOM 1702 N N . PHE B 1 16 ? 7.176 1.517 18.625 1 76.94 16 PHE B N 1
ATOM 1703 C CA . PHE B 1 16 ? 8.305 0.84 18.016 1 76.94 16 PHE B CA 1
ATOM 1704 C C . PHE B 1 16 ? 8.492 -0.556 18.594 1 76.94 16 PHE B C 1
ATOM 1706 O O . PHE B 1 16 ? 9.055 -1.438 17.938 1 76.94 16 PHE B O 1
ATOM 1713 N N . THR B 1 17 ? 8.031 -0.726 19.797 1 74.56 17 THR B N 1
ATOM 1714 C CA . THR B 1 17 ? 8.234 -2.004 20.469 1 74.56 17 THR B CA 1
ATOM 1715 C C . THR B 1 17 ? 7.105 -2.975 20.141 1 74.56 17 THR B C 1
ATOM 1717 O O . THR B 1 17 ? 7.203 -4.168 20.422 1 74.56 17 THR B O 1
ATOM 1720 N N . TRP B 1 18 ? 6.035 -2.383 19.688 1 70.75 18 TRP B N 1
ATOM 1721 C CA . TRP B 1 18 ? 4.922 -3.256 19.344 1 70.75 18 TRP B CA 1
ATOM 1722 C C . TRP B 1 18 ? 5.289 -4.176 18.188 1 70.75 18 TRP B C 1
ATOM 1724 O O . TRP B 1 18 ? 6.184 -3.859 17.391 1 70.75 18 TRP B O 1
ATOM 1734 N N . PRO B 1 19 ? 4.719 -5.441 18.422 1 58.19 19 PRO B N 1
ATOM 1735 C CA . PRO B 1 19 ? 5.047 -6.293 17.281 1 58.19 19 PRO B CA 1
ATOM 1736 C C . PRO B 1 19 ? 4.902 -5.562 15.945 1 58.19 19 PRO B C 1
ATOM 1738 O O . PRO B 1 19 ? 3.938 -4.824 15.742 1 58.19 19 PRO B O 1
ATOM 1741 N N . ASP B 1 20 ? 6.051 -5.211 15.453 1 53.69 20 ASP B N 1
ATOM 1742 C CA . ASP B 1 20 ? 6.184 -4.527 14.172 1 53.69 20 ASP B CA 1
ATOM 1743 C C . ASP B 1 20 ? 5.289 -5.168 13.109 1 53.69 20 ASP B C 1
ATOM 1745 O O . ASP B 1 20 ? 5.426 -4.879 11.922 1 53.69 20 ASP B O 1
ATOM 1749 N N . GLU B 1 21 ? 4.621 -6.266 13.68 1 54.44 21 GLU B N 1
ATOM 1750 C CA . GLU B 1 21 ? 3.869 -7.121 12.766 1 54.44 21 GLU B CA 1
ATOM 1751 C C . GLU B 1 21 ? 2.543 -6.477 12.375 1 54.44 21 GLU B C 1
ATOM 1753 O O . GLU B 1 21 ? 1.73 -6.141 13.234 1 54.44 21 GLU B O 1
ATOM 1758 N N . GLU B 1 22 ? 2.564 -6.035 11.18 1 62.44 22 GLU B N 1
ATOM 1759 C CA . GLU B 1 22 ? 1.485 -5.188 10.68 1 62.44 22 GLU B CA 1
ATOM 1760 C C . GLU B 1 22 ? 0.426 -6.012 9.953 1 62.44 22 GLU B C 1
ATOM 1762 O O . GLU B 1 22 ? -0.75 -5.641 9.938 1 62.44 22 GLU B O 1
ATOM 1767 N N . ARG B 1 23 ? 0.931 -7.082 9.453 1 75.38 23 ARG B N 1
ATOM 1768 C CA . ARG B 1 23 ? -0.044 -7.836 8.672 1 75.38 23 ARG B CA 1
ATOM 1769 C C . ARG B 1 23 ? 0.221 -9.336 8.766 1 75.38 23 ARG B C 1
ATOM 1771 O O . ARG B 1 23 ? 1.368 -9.758 8.914 1 75.38 23 ARG B O 1
ATOM 1778 N N . TRP B 1 24 ? -0.802 -10.164 8.695 1 79.06 24 TRP B N 1
ATOM 1779 C CA . TRP B 1 24 ? -0.718 -11.617 8.82 1 79.06 24 TRP B CA 1
ATOM 1780 C C . TRP B 1 24 ? -0.835 -12.289 7.453 1 79.06 24 TRP B C 1
ATOM 1782 O O . TRP B 1 24 ? -1.535 -11.789 6.57 1 79.06 24 TRP B O 1
ATOM 1792 N N . GLU B 1 25 ? -0.125 -13.391 7.324 1 86.31 25 GLU B N 1
ATOM 1793 C CA . GLU B 1 25 ? -0.303 -14.344 6.234 1 86.31 25 GLU B CA 1
ATOM 1794 C C . GLU B 1 25 ? -0.491 -15.766 6.77 1 86.31 25 GLU B C 1
ATOM 1796 O O . GLU B 1 25 ? -0.019 -16.094 7.863 1 86.31 25 GLU B O 1
ATOM 1801 N N . ILE B 1 26 ? -1.225 -16.516 6.109 1 87.06 26 ILE B N 1
ATOM 1802 C CA . ILE B 1 26 ? -1.327 -17.953 6.375 1 87.06 26 ILE B CA 1
ATOM 1803 C C . ILE B 1 26 ? -0.775 -18.734 5.191 1 87.06 26 ILE B C 1
ATOM 1805 O O . ILE B 1 26 ? -1.22 -18.547 4.055 1 87.06 26 ILE B O 1
ATOM 1809 N N . ILE B 1 27 ? 0.219 -19.547 5.41 1 89 27 ILE B N 1
ATOM 1810 C CA . ILE B 1 27 ? 0.769 -20.438 4.402 1 89 27 ILE B CA 1
ATOM 1811 C C . ILE B 1 27 ? 0.698 -21.875 4.906 1 89 27 ILE B C 1
ATOM 1813 O O . ILE B 1 27 ? 1.34 -22.234 5.898 1 89 27 ILE B O 1
ATOM 1817 N N . ASP B 1 28 ? -0.047 -22.656 4.234 1 88.5 28 ASP B N 1
ATOM 1818 C CA . ASP B 1 28 ? -0.295 -24.047 4.641 1 88.5 28 ASP B CA 1
ATOM 1819 C C . ASP B 1 28 ? -0.803 -24.109 6.078 1 88.5 28 ASP B C 1
ATOM 1821 O O . ASP B 1 28 ? -0.339 -24.938 6.867 1 88.5 28 ASP B O 1
ATOM 1825 N N . GLY B 1 29 ? -1.565 -23.203 6.363 1 88.06 29 GLY B N 1
ATOM 1826 C CA . GLY B 1 29 ? -2.223 -23.203 7.664 1 88.06 29 GLY B CA 1
ATOM 1827 C C . GLY B 1 29 ? -1.365 -22.594 8.758 1 88.06 29 GLY B C 1
ATOM 1828 O O . GLY B 1 29 ? -1.81 -22.469 9.906 1 88.06 29 GLY B O 1
ATOM 1829 N N . ILE B 1 30 ? -0.13 -22.25 8.43 1 86.75 30 ILE B N 1
ATOM 1830 C CA . ILE B 1 30 ? 0.787 -21.688 9.422 1 86.75 30 ILE B CA 1
ATOM 1831 C C . ILE B 1 30 ? 0.775 -20.172 9.328 1 86.75 30 ILE B C 1
ATOM 1833 O O . ILE B 1 30 ? 1.025 -19.594 8.266 1 86.75 30 ILE B O 1
ATOM 1837 N N . PRO B 1 31 ? 0.489 -19.484 10.453 1 86.56 31 PRO B N 1
ATOM 1838 C CA . PRO B 1 31 ? 0.477 -18.016 10.43 1 86.56 31 PRO B CA 1
ATOM 1839 C C . PRO B 1 31 ? 1.878 -17.422 10.508 1 86.56 31 PRO B C 1
ATOM 1841 O O . PRO B 1 31 ? 2.732 -17.922 11.242 1 86.56 31 PRO B O 1
ATOM 1844 N N . TYR B 1 32 ? 2.121 -16.469 9.695 1 83.44 32 TYR B N 1
ATOM 1845 C CA . TYR B 1 32 ? 3.344 -15.672 9.703 1 83.44 32 TYR B CA 1
ATOM 1846 C C . TYR B 1 32 ? 3.029 -14.188 9.859 1 83.44 32 TYR B C 1
ATOM 1848 O O . TYR B 1 32 ? 2.123 -13.672 9.203 1 83.44 32 TYR B O 1
ATOM 1856 N N . MET B 1 33 ? 3.773 -13.508 10.719 1 79.69 33 MET B N 1
ATOM 1857 C CA . MET B 1 33 ? 3.645 -12.055 10.836 1 79.69 33 MET B CA 1
ATOM 1858 C C . MET B 1 33 ? 4.691 -11.344 9.992 1 79.69 33 MET B C 1
ATOM 1860 O O . MET B 1 33 ? 5.859 -11.742 9.969 1 79.69 33 MET B O 1
ATOM 1864 N N . GLN B 1 34 ? 4.203 -10.32 9.305 1 81.06 34 GLN B N 1
ATOM 1865 C CA . GLN B 1 34 ? 5.121 -9.523 8.5 1 81.06 34 GLN B CA 1
ATOM 1866 C C . GLN B 1 34 ? 5.465 -8.211 9.195 1 81.06 34 GLN B C 1
ATOM 1868 O O . GLN B 1 34 ? 4.582 -7.543 9.75 1 81.06 34 GLN B O 1
ATOM 1873 N N . ALA B 1 35 ? 6.742 -7.906 9.227 1 81.81 35 ALA B N 1
ATOM 1874 C CA . ALA B 1 35 ? 7.184 -6.625 9.773 1 81.81 35 ALA B CA 1
ATOM 1875 C C . ALA B 1 35 ? 6.727 -5.465 8.891 1 81.81 35 ALA B C 1
ATOM 1877 O O . ALA B 1 35 ? 6.496 -5.645 7.691 1 81.81 35 ALA B O 1
ATOM 1878 N N . ALA B 1 36 ? 6.586 -4.285 9.539 1 87.06 36 ALA B N 1
ATOM 1879 C CA . ALA B 1 36 ? 6.328 -3.086 8.75 1 87.06 36 ALA B CA 1
ATOM 1880 C C . ALA B 1 36 ? 7.441 -2.85 7.73 1 87.06 36 ALA B C 1
ATOM 1882 O O . ALA B 1 36 ? 8.625 -3.004 8.047 1 87.06 36 ALA B O 1
ATOM 1883 N N . PRO B 1 37 ? 7.09 -2.518 6.582 1 91.75 37 PRO B N 1
ATOM 1884 C CA . PRO B 1 37 ? 8.109 -2.305 5.555 1 91.75 37 PRO B CA 1
ATOM 1885 C C . PRO B 1 37 ? 8.883 -1.002 5.754 1 91.75 37 PRO B C 1
ATOM 1887 O O . PRO B 1 37 ? 8.352 -0.039 6.305 1 91.75 37 PRO B O 1
ATOM 1890 N N . SER B 1 38 ? 10.125 -0.995 5.309 1 93.81 38 SER B N 1
ATOM 1891 C CA . SER B 1 38 ? 10.93 0.223 5.32 1 93.81 38 SER B CA 1
ATOM 1892 C C . SER B 1 38 ? 10.453 1.211 4.258 1 93.81 38 SER B C 1
ATOM 1894 O O . SER B 1 38 ? 9.719 0.838 3.344 1 93.81 38 SER B O 1
ATOM 1896 N N . TRP B 1 39 ? 10.906 2.455 4.391 1 95.88 39 TRP B N 1
ATOM 1897 C CA . TRP B 1 39 ? 10.531 3.453 3.393 1 95.88 39 TRP B CA 1
ATOM 1898 C C . TRP B 1 39 ? 11.133 3.117 2.033 1 95.88 39 TRP B C 1
ATOM 1900 O O . TRP B 1 39 ? 10.531 3.391 0.993 1 95.88 39 TRP B O 1
ATOM 1910 N N . GLN B 1 40 ? 12.305 2.451 1.97 1 96.81 40 GLN B N 1
ATOM 1911 C CA . GLN B 1 40 ? 12.906 2.014 0.717 1 96.81 40 GLN B CA 1
ATOM 1912 C C . GLN B 1 40 ? 12.047 0.961 0.026 1 96.81 40 GLN B C 1
ATOM 1914 O O . GLN B 1 40 ? 11.859 1.004 -1.192 1 96.81 40 GLN B O 1
ATOM 1919 N N . HIS B 1 41 ? 11.578 0.003 0.854 1 96.88 41 HIS B N 1
ATOM 1920 C CA . HIS B 1 41 ? 10.656 -1.014 0.355 1 96.88 41 HIS B CA 1
ATOM 1921 C C . HIS B 1 41 ? 9.438 -0.379 -0.305 1 96.88 41 HIS B C 1
ATOM 1923 O O . HIS B 1 41 ? 9.078 -0.735 -1.43 1 96.88 41 HIS B O 1
ATOM 1929 N N . GLN B 1 42 ? 8.875 0.589 0.383 1 96.94 42 GLN B N 1
ATOM 1930 C CA . GLN B 1 42 ? 7.66 1.239 -0.104 1 96.94 42 GLN B CA 1
ATOM 1931 C C . GLN B 1 42 ? 7.949 2.092 -1.337 1 96.94 42 GLN B C 1
ATOM 1933 O O . GLN B 1 42 ? 7.102 2.223 -2.221 1 96.94 42 GLN B O 1
ATOM 1938 N N . SER B 1 43 ? 9.148 2.66 -1.412 1 97.69 43 SER B N 1
ATOM 1939 C CA . SER B 1 43 ? 9.555 3.408 -2.596 1 97.69 43 SER B CA 1
ATOM 1940 C C . SER B 1 43 ? 9.609 2.51 -3.828 1 97.69 43 SER B C 1
ATOM 1942 O O . SER B 1 43 ? 9.117 2.883 -4.895 1 97.69 43 SER B O 1
ATOM 1944 N N . ILE B 1 44 ? 10.164 1.353 -3.66 1 98.31 44 ILE B N 1
ATOM 1945 C CA . ILE B 1 44 ? 10.25 0.382 -4.746 1 98.31 44 ILE B CA 1
ATOM 1946 C C . ILE B 1 44 ? 8.852 -0.071 -5.152 1 98.31 44 ILE B C 1
ATOM 1948 O O . ILE B 1 44 ? 8.531 -0.11 -6.344 1 98.31 44 ILE B O 1
ATOM 1952 N N . SER B 1 45 ? 8.039 -0.403 -4.16 1 98.38 45 SER B N 1
ATOM 1953 C CA . SER B 1 45 ? 6.668 -0.821 -4.41 1 98.38 45 SER B CA 1
ATOM 1954 C C . SER B 1 45 ? 5.91 0.227 -5.219 1 98.38 45 SER B C 1
ATOM 1956 O O . SER B 1 45 ? 5.23 -0.104 -6.195 1 98.38 45 SER B O 1
ATOM 1958 N N . LEU B 1 46 ? 6.051 1.464 -4.836 1 98.38 46 LEU B N 1
ATOM 1959 C CA . LEU B 1 46 ? 5.348 2.562 -5.492 1 98.38 46 LEU B CA 1
ATOM 1960 C C . LEU B 1 46 ? 5.785 2.691 -6.949 1 98.38 46 LEU B C 1
ATOM 1962 O O . LEU B 1 46 ? 4.945 2.84 -7.84 1 98.38 46 LEU B O 1
ATOM 1966 N N . GLU B 1 47 ? 7.059 2.668 -7.184 1 98.38 47 GLU B N 1
ATOM 1967 C CA . GLU B 1 47 ? 7.562 2.881 -8.539 1 98.38 47 GLU B CA 1
ATOM 1968 C C . GLU B 1 47 ? 7.156 1.736 -9.461 1 98.38 47 GLU B C 1
ATOM 1970 O O . GLU B 1 47 ? 6.762 1.966 -10.609 1 98.38 47 GLU B O 1
ATOM 1975 N N . LEU B 1 48 ? 7.301 0.49 -8.961 1 98.75 48 LEU B N 1
ATOM 1976 C CA . LEU B 1 48 ? 6.836 -0.647 -9.75 1 98.75 48 LEU B CA 1
ATOM 1977 C C . LEU B 1 48 ? 5.344 -0.527 -10.047 1 98.75 48 LEU B C 1
ATOM 1979 O O . LEU B 1 48 ? 4.914 -0.72 -11.188 1 98.75 48 LEU B O 1
ATOM 1983 N N . SER B 1 49 ? 4.547 -0.199 -9.031 1 98.62 49 SER B N 1
ATOM 1984 C CA . SER B 1 49 ? 3.102 -0.067 -9.195 1 98.62 49 SER B CA 1
ATOM 1985 C C . SER B 1 49 ? 2.758 1.031 -10.195 1 98.62 49 SER B C 1
ATOM 1987 O O . SER B 1 49 ? 1.822 0.887 -10.984 1 98.62 49 SER B O 1
ATOM 1989 N N . ARG B 1 50 ? 3.48 2.146 -10.133 1 98.56 50 ARG B N 1
ATOM 1990 C CA . ARG B 1 50 ? 3.242 3.254 -11.055 1 98.56 50 ARG B CA 1
ATOM 1991 C C . ARG B 1 50 ? 3.418 2.807 -12.508 1 98.56 50 ARG B C 1
ATOM 1993 O O . ARG B 1 50 ? 2.568 3.086 -13.352 1 98.56 50 ARG B O 1
ATOM 2000 N N . GLN B 1 51 ? 4.504 2.117 -12.797 1 98.75 51 GLN B N 1
ATOM 2001 C CA . GLN B 1 51 ? 4.797 1.699 -14.164 1 98.75 51 GLN B CA 1
ATOM 2002 C C . GLN B 1 51 ? 3.758 0.701 -14.664 1 98.75 51 GLN B C 1
ATOM 2004 O O . GLN B 1 51 ? 3.256 0.831 -15.789 1 98.75 51 GLN B O 1
ATOM 2009 N N . PHE B 1 52 ? 3.404 -0.261 -13.844 1 98.81 52 PHE B N 1
ATOM 2010 C CA . PHE B 1 52 ? 2.377 -1.22 -14.234 1 98.81 52 PHE B CA 1
ATOM 2011 C C . PHE B 1 52 ? 1.032 -0.528 -14.422 1 98.81 52 PHE B C 1
ATOM 2013 O O . PHE B 1 52 ? 0.319 -0.793 -15.391 1 98.81 52 PHE B O 1
ATOM 2020 N N . ALA B 1 53 ? 0.682 0.334 -13.469 1 98.62 53 ALA B N 1
ATOM 2021 C CA . ALA B 1 53 ? -0.616 1.004 -13.508 1 98.62 53 ALA B CA 1
ATOM 2022 C C . ALA B 1 53 ? -0.74 1.885 -14.75 1 98.62 53 ALA B C 1
ATOM 2024 O O . ALA B 1 53 ? -1.805 1.949 -15.367 1 98.62 53 ALA B O 1
ATOM 2025 N N . ASN B 1 54 ? 0.314 2.584 -15.078 1 98.56 54 ASN B N 1
ATOM 2026 C CA . ASN B 1 54 ? 0.303 3.391 -16.297 1 98.56 54 ASN B CA 1
ATOM 2027 C C . ASN B 1 54 ? 0.014 2.543 -17.531 1 98.56 54 ASN B C 1
ATOM 2029 O O . ASN B 1 54 ? -0.803 2.92 -18.375 1 98.56 54 ASN B O 1
ATOM 2033 N N . TYR B 1 55 ? 0.698 1.428 -17.609 1 98.62 55 TYR B N 1
ATOM 2034 C CA . TYR B 1 55 ? 0.532 0.538 -18.75 1 98.62 55 TYR B CA 1
ATOM 2035 C C . TYR B 1 55 ? -0.888 -0.011 -18.812 1 98.62 55 TYR B C 1
ATOM 2037 O O . TYR B 1 55 ? -1.436 -0.211 -19.906 1 98.62 55 TYR B O 1
ATOM 2045 N N . LEU B 1 56 ? -1.508 -0.223 -17.672 1 98.06 56 LEU B N 1
ATOM 2046 C CA . LEU B 1 56 ? -2.758 -0.972 -17.594 1 98.06 56 LEU B CA 1
ATOM 2047 C C . LEU B 1 56 ? -3.957 -0.042 -17.734 1 98.06 56 LEU B C 1
ATOM 2049 O O . LEU B 1 56 ? -5.105 -0.486 -17.656 1 98.06 56 LEU B O 1
ATOM 2053 N N . ILE B 1 57 ? -3.75 1.22 -17.938 1 96.19 57 ILE B N 1
ATOM 2054 C CA . ILE B 1 57 ? -4.84 2.154 -18.203 1 96.19 57 ILE B CA 1
ATOM 2055 C C . ILE B 1 57 ? -5.648 1.682 -19.406 1 96.19 57 ILE B C 1
ATOM 2057 O O . ILE B 1 57 ? -5.082 1.36 -20.453 1 96.19 57 ILE B O 1
ATOM 2061 N N . ASN B 1 58 ? -6.961 1.581 -19.156 1 94 58 ASN B N 1
ATOM 2062 C CA . ASN B 1 58 ? -7.918 1.193 -20.188 1 94 58 ASN B CA 1
ATOM 2063 C C . ASN B 1 58 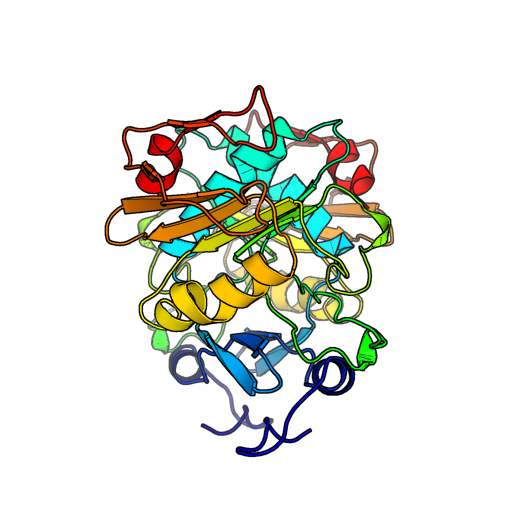? -7.695 -0.247 -20.641 1 94 58 ASN B C 1
ATOM 2065 O O . ASN B 1 58 ? -7.996 -0.594 -21.797 1 94 58 ASN B O 1
ATOM 2069 N N . LYS B 1 59 ? -6.984 -1.057 -19.906 1 95.75 59 LYS B N 1
ATOM 2070 C CA . LYS B 1 59 ? -6.836 -2.488 -20.141 1 95.75 59 LYS B CA 1
ATOM 2071 C C . LYS B 1 59 ? -7.629 -3.309 -19.141 1 95.75 59 LYS B C 1
ATOM 2073 O O . LYS B 1 59 ? -8.219 -2.754 -18.203 1 95.75 59 LYS B O 1
ATOM 2078 N N . SER B 1 60 ? -7.707 -4.613 -19.344 1 94.88 60 SER B N 1
ATOM 2079 C CA . SER B 1 60 ? -8.57 -5.473 -18.547 1 94.88 60 SER B CA 1
ATOM 2080 C C . SER B 1 60 ? -7.906 -5.848 -17.234 1 94.88 60 SER B C 1
ATOM 2082 O O . SER B 1 60 ? -8.586 -6.164 -16.25 1 94.88 60 SER B O 1
ATOM 2084 N N . CYS B 1 61 ? -6.586 -5.754 -17.234 1 98 61 CYS B N 1
ATOM 2085 C CA . CYS B 1 61 ? -5.867 -6.133 -16.016 1 98 61 CYS B CA 1
ATOM 2086 C C . CYS B 1 61 ? -5.695 -4.938 -15.094 1 98 61 CYS B C 1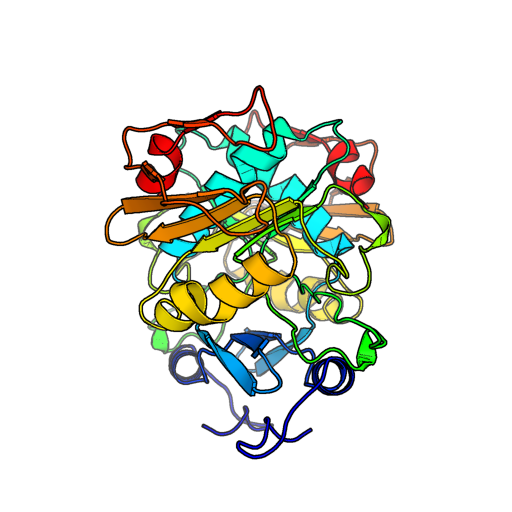
ATOM 2088 O O . CYS B 1 61 ? -5.785 -3.789 -15.531 1 98 61 CYS B O 1
ATOM 2090 N N . ARG B 1 62 ? -5.461 -5.246 -13.82 1 97.62 62 ARG B N 1
ATOM 2091 C CA . ARG B 1 62 ? -5.227 -4.23 -12.805 1 97.62 62 ARG B CA 1
ATOM 2092 C C . ARG B 1 62 ? -4.109 -4.648 -11.852 1 97.62 62 ARG B C 1
ATOM 2094 O O . ARG B 1 62 ? -3.896 -5.844 -11.625 1 97.62 62 ARG B O 1
ATOM 2101 N N . VAL B 1 63 ? -3.434 -3.674 -11.391 1 98.56 63 VAL B N 1
ATOM 2102 C CA . VAL B 1 63 ? -2.42 -3.922 -10.375 1 98.56 63 VAL B CA 1
ATOM 2103 C C . VAL B 1 63 ? -2.951 -3.504 -9 1 98.56 63 VAL B C 1
ATOM 2105 O O . VAL B 1 63 ? -3.66 -2.502 -8.883 1 98.56 63 VAL B O 1
ATOM 2108 N N . PHE B 1 64 ? -2.695 -4.273 -7.98 1 98.38 64 PHE B N 1
ATOM 2109 C CA . PHE B 1 64 ? -2.969 -3.965 -6.582 1 98.38 64 PHE B CA 1
ATOM 2110 C C . PHE B 1 64 ? -1.706 -4.105 -5.742 1 98.38 64 PHE B C 1
ATOM 2112 O O . PHE B 1 64 ? -0.788 -4.84 -6.109 1 98.38 64 PHE B O 1
ATOM 2119 N N . THR B 1 65 ? -1.691 -3.373 -4.645 1 97.5 65 THR B N 1
ATOM 2120 C CA . THR B 1 65 ? -0.535 -3.385 -3.756 1 97.5 65 THR B CA 1
ATOM 2121 C C . THR B 1 65 ? -0.958 -3.701 -2.324 1 97.5 65 THR B C 1
ATOM 2123 O O . THR B 1 65 ? -2.113 -3.488 -1.951 1 97.5 65 THR B O 1
ATOM 2126 N N . ALA B 1 66 ? -0.029 -4.199 -1.53 1 94.56 66 ALA B N 1
ATOM 2127 C CA . ALA B 1 66 ? -0.274 -4.457 -0.113 1 94.56 66 ALA B CA 1
ATOM 2128 C C . ALA B 1 66 ? -0.644 -3.17 0.62 1 94.56 66 ALA B C 1
ATOM 2130 O O . ALA B 1 66 ? -0.161 -2.09 0.274 1 94.56 66 ALA B O 1
ATOM 2131 N N . PRO B 1 67 ? -1.465 -3.258 1.612 1 92.75 67 PRO B N 1
ATOM 2132 C CA . PRO B 1 67 ? -2.174 -4.453 2.078 1 92.75 67 PRO B CA 1
ATOM 2133 C C . PRO B 1 67 ? -3.318 -4.855 1.152 1 92.75 67 PRO B C 1
ATOM 2135 O O . PRO B 1 67 ? -4.195 -4.039 0.854 1 92.75 67 PRO B O 1
ATOM 2138 N N . PHE B 1 68 ? -3.299 -6.109 0.728 1 95 68 PHE B N 1
ATOM 2139 C CA . PHE B 1 68 ? -4.254 -6.703 -0.204 1 95 68 PHE B CA 1
ATOM 2140 C C . PHE B 1 68 ? -4.207 -8.227 -0.131 1 95 68 PHE B C 1
ATOM 2142 O O . PHE B 1 68 ? -3.209 -8.836 -0.513 1 95 68 PHE B O 1
ATOM 2149 N N . ASP B 1 69 ? -5.324 -8.812 0.293 1 93.94 69 ASP B N 1
ATOM 2150 C CA . ASP B 1 69 ? -5.328 -10.258 0.52 1 93.94 69 ASP B CA 1
ATOM 2151 C C . ASP B 1 69 ? -5.379 -11.016 -0.802 1 93.94 69 ASP B C 1
ATOM 2153 O O . ASP B 1 69 ? -6.109 -10.633 -1.719 1 93.94 69 ASP B O 1
ATOM 2157 N N . LEU B 1 70 ? -4.594 -12.023 -0.873 1 96.56 70 LEU B N 1
ATOM 2158 C CA . LEU B 1 70 ? -4.676 -13 -1.947 1 96.56 70 LEU B CA 1
ATOM 2159 C C . LEU B 1 70 ? -5.004 -14.383 -1.396 1 96.56 70 LEU B C 1
ATOM 2161 O O . LEU B 1 70 ? -4.258 -14.93 -0.576 1 96.56 70 LEU B O 1
ATOM 2165 N N . ILE B 1 71 ? -6.062 -14.875 -1.727 1 94.62 71 ILE B N 1
ATOM 2166 C CA . ILE B 1 71 ? -6.465 -16.234 -1.387 1 94.62 71 ILE B CA 1
ATOM 2167 C C . ILE B 1 71 ? -6.375 -17.125 -2.625 1 94.62 71 ILE B C 1
ATOM 2169 O O . ILE B 1 71 ? -7.098 -16.906 -3.602 1 94.62 71 ILE B O 1
ATOM 2173 N N . ILE B 1 72 ? -5.492 -18.016 -2.652 1 91.88 72 ILE B N 1
ATOM 2174 C CA . ILE B 1 72 ? -5.285 -18.938 -3.76 1 91.88 72 ILE B CA 1
ATOM 2175 C C . ILE B 1 72 ? -6.164 -20.172 -3.57 1 91.88 72 ILE B C 1
ATOM 2177 O O . ILE B 1 72 ? -6.062 -20.859 -2.557 1 91.88 72 ILE B O 1
ATOM 2181 N N . PRO B 1 73 ? -6.945 -20.375 -4.539 1 89.81 73 PRO B N 1
ATOM 2182 C CA . PRO B 1 73 ? -7.848 -21.531 -4.43 1 89.81 73 PRO B CA 1
ATOM 2183 C C . PRO B 1 73 ? -7.105 -22.859 -4.312 1 89.81 73 PRO B C 1
ATOM 2185 O O . PRO B 1 73 ? -6.043 -23.031 -4.922 1 89.81 73 PRO B O 1
ATOM 2188 N N . GLU B 1 74 ? -7.586 -23.656 -3.49 1 88.06 74 GLU B N 1
ATOM 2189 C CA . GLU B 1 74 ? -7.105 -25.031 -3.354 1 88.06 74 GLU B CA 1
ATOM 2190 C C . GLU B 1 74 ? -8.109 -26.031 -3.938 1 88.06 74 GLU B C 1
ATOM 2192 O O . GLU B 1 74 ? -9.32 -25.828 -3.834 1 88.06 74 GLU B O 1
ATOM 2197 N N . GLU B 1 75 ? -7.562 -27.031 -4.484 1 85.38 75 GLU B N 1
ATOM 2198 C CA . GLU B 1 75 ? -8.422 -28.031 -5.105 1 85.38 75 GLU B CA 1
ATOM 2199 C C . GLU B 1 75 ? -9.422 -28.594 -4.102 1 85.38 75 GLU B C 1
ATOM 2201 O O . GLU B 1 75 ? -9.055 -28.969 -2.986 1 85.38 75 GLU B O 1
ATOM 2206 N N . ASN B 1 76 ? -10.688 -28.578 -4.469 1 85.25 76 ASN B N 1
ATOM 2207 C CA . ASN B 1 76 ? -11.789 -29.203 -3.738 1 85.25 76 ASN B CA 1
ATOM 2208 C C . ASN B 1 76 ? -12.023 -28.531 -2.389 1 85.25 76 ASN B C 1
ATOM 2210 O O . ASN B 1 76 ? -12.422 -29.188 -1.424 1 85.25 76 ASN B O 1
ATOM 2214 N N . LYS B 1 77 ? -11.586 -27.328 -2.254 1 87.31 77 LYS B N 1
ATOM 2215 C CA . LYS B 1 77 ? -11.844 -26.594 -1.016 1 87.31 77 LYS B CA 1
ATOM 2216 C C . LYS B 1 77 ? -12.625 -25.312 -1.285 1 87.31 77 LYS B C 1
ATOM 2218 O O . LYS B 1 77 ? -12.445 -24.672 -2.324 1 87.31 77 LYS B O 1
ATOM 2223 N N . LYS B 1 78 ? -13.625 -25.078 -0.425 1 89 78 LYS B N 1
ATOM 2224 C CA . LYS B 1 78 ? -14.281 -23.766 -0.423 1 89 78 LYS B CA 1
ATOM 2225 C C . LYS B 1 78 ? -13.32 -22.672 0.019 1 89 78 LYS B C 1
ATOM 2227 O O . LYS B 1 78 ? -12.336 -22.938 0.707 1 89 78 LYS B O 1
ATOM 2232 N N . ASP B 1 79 ? -13.492 -21.406 -0.381 1 83.31 79 ASP B N 1
ATOM 2233 C CA . ASP B 1 79 ? -12.648 -20.266 -0.041 1 83.31 79 ASP B CA 1
ATOM 2234 C C . ASP B 1 79 ? -12.375 -20.203 1.459 1 83.31 79 ASP B C 1
ATOM 2236 O O . ASP B 1 79 ? -11.234 -20 1.879 1 83.31 79 ASP B O 1
ATOM 2240 N N . GLU B 1 80 ? -13.414 -20.375 2.205 1 85.31 80 GLU B N 1
ATOM 2241 C CA . GLU B 1 80 ? -13.312 -20.25 3.654 1 85.31 80 GLU B CA 1
ATOM 2242 C C . GLU B 1 80 ? -12.383 -21.312 4.238 1 85.31 80 GLU B C 1
ATOM 2244 O O . GLU B 1 80 ? -11.852 -21.141 5.336 1 85.31 80 GLU B O 1
ATOM 2249 N N . ASP B 1 81 ? -12.188 -22.406 3.482 1 88.62 81 ASP B N 1
ATOM 2250 C CA . ASP B 1 81 ? -11.391 -23.531 3.975 1 88.62 81 ASP B CA 1
ATOM 2251 C C . ASP B 1 81 ? -9.961 -23.469 3.459 1 88.62 81 ASP B C 1
ATOM 2253 O O . ASP B 1 81 ? -9.117 -24.281 3.824 1 88.62 81 ASP B O 1
ATOM 2257 N N . CYS B 1 82 ? -9.719 -22.438 2.691 1 89.75 82 CYS B N 1
ATOM 2258 C CA . CYS B 1 82 ? -8.375 -22.297 2.145 1 89.75 82 CYS B CA 1
ATOM 2259 C C . CYS B 1 82 ? -7.375 -21.969 3.246 1 89.75 82 CYS B C 1
ATOM 2261 O O . CYS B 1 82 ? -7.668 -21.188 4.148 1 89.75 82 CYS B O 1
ATOM 2263 N N . ALA B 1 83 ? -6.238 -22.656 3.123 1 88.19 83 ALA B N 1
ATOM 2264 C CA . ALA B 1 83 ? -5.211 -22.516 4.152 1 88.19 83 ALA B CA 1
ATOM 2265 C C . ALA B 1 83 ? -4.086 -21.609 3.688 1 88.19 83 ALA B C 1
ATOM 2267 O O . ALA B 1 83 ? -3.012 -21.578 4.297 1 88.19 83 ALA B O 1
ATOM 2268 N N . ASN B 1 84 ? -4.301 -20.922 2.586 1 89.75 84 ASN B N 1
ATOM 2269 C CA . ASN B 1 84 ? -3.305 -20 2.051 1 89.75 84 ASN B CA 1
ATOM 2270 C C . ASN B 1 84 ? -3.891 -18.609 1.819 1 89.75 84 ASN B C 1
ATOM 2272 O O . ASN B 1 84 ? -4.715 -18.422 0.924 1 89.75 84 ASN B O 1
ATOM 2276 N N . VAL B 1 85 ? -3.572 -17.703 2.682 1 91.56 85 VAL B N 1
ATOM 2277 C CA . VAL B 1 85 ? -3.889 -16.281 2.582 1 91.56 85 VAL B CA 1
ATOM 2278 C C . VAL B 1 85 ? -2.605 -15.453 2.678 1 91.56 85 VAL B C 1
ATOM 2280 O O . VAL B 1 85 ? -1.95 -15.438 3.723 1 91.56 85 VAL B O 1
ATOM 2283 N N . VAL B 1 86 ? -2.264 -14.836 1.586 1 94.38 86 VAL B N 1
ATOM 2284 C CA . VAL B 1 86 ? -1.012 -14.086 1.57 1 94.38 86 VAL B CA 1
ATOM 2285 C C . VAL B 1 86 ? -1.283 -12.641 1.166 1 94.38 86 VAL B C 1
ATOM 2287 O O . VAL B 1 86 ? -2.383 -12.312 0.714 1 94.38 86 VAL B O 1
ATOM 2290 N N . GLN B 1 87 ? -0.293 -11.773 1.361 1 94.06 87 GLN B N 1
ATOM 2291 C CA . GLN B 1 87 ? -0.34 -10.375 0.953 1 94.06 87 GLN B CA 1
ATOM 2292 C C . GLN B 1 87 ? 0.912 -9.984 0.172 1 94.06 87 GLN B C 1
ATOM 2294 O O . GLN B 1 87 ? 1.824 -9.359 0.72 1 94.06 87 GLN B O 1
ATOM 2299 N N . PRO B 1 88 ? 0.932 -10.367 -1.092 1 97 88 PRO B N 1
ATOM 2300 C CA . PRO B 1 88 ? 2.078 -9.969 -1.909 1 97 88 PRO B CA 1
ATOM 2301 C C . PRO B 1 88 ? 2.217 -8.445 -2.023 1 97 88 PRO B C 1
ATOM 2303 O O . PRO B 1 88 ? 1.229 -7.723 -1.88 1 97 88 PRO B O 1
ATOM 2306 N N . ASP B 1 89 ? 3.404 -8.016 -2.285 1 97.38 89 ASP B N 1
ATOM 2307 C CA . ASP B 1 89 ? 3.627 -6.582 -2.426 1 97.38 89 ASP B CA 1
ATOM 2308 C C . ASP B 1 89 ? 2.875 -6.027 -3.633 1 97.38 89 ASP B C 1
ATOM 2310 O O . ASP B 1 89 ? 2.312 -4.93 -3.57 1 97.38 89 ASP B O 1
ATOM 2314 N N . LEU B 1 90 ? 2.914 -6.711 -4.73 1 98.69 90 LEU B N 1
ATOM 2315 C CA . LEU B 1 90 ? 2.133 -6.355 -5.91 1 98.69 90 LEU B CA 1
ATOM 2316 C C . LEU B 1 90 ? 1.524 -7.602 -6.551 1 98.69 90 LEU B C 1
ATOM 2318 O O . LEU B 1 90 ? 2.158 -8.656 -6.59 1 98.69 90 LEU B O 1
ATOM 2322 N N . ILE B 1 91 ? 0.334 -7.457 -7.105 1 98.75 91 ILE B N 1
ATOM 2323 C CA . ILE B 1 91 ? -0.266 -8.508 -7.918 1 98.75 91 ILE B CA 1
ATOM 2324 C C . ILE B 1 91 ? -0.958 -7.895 -9.133 1 98.75 91 ILE B C 1
ATOM 2326 O O . ILE B 1 91 ? -1.482 -6.781 -9.055 1 98.75 91 ILE B O 1
ATOM 2330 N N . ILE B 1 92 ? -0.869 -8.547 -10.211 1 98.81 92 ILE B N 1
ATOM 2331 C CA . ILE B 1 92 ? -1.616 -8.195 -11.414 1 98.81 92 ILE B CA 1
ATOM 2332 C C . ILE B 1 92 ? -2.795 -9.156 -11.586 1 98.81 92 ILE B C 1
ATOM 2334 O O . ILE B 1 92 ? -2.605 -10.367 -11.711 1 98.81 92 ILE B O 1
ATOM 2338 N N . VAL B 1 93 ? -3.945 -8.578 -11.562 1 98.19 93 VAL B N 1
ATOM 2339 C CA . VAL B 1 93 ? -5.199 -9.312 -11.68 1 98.19 93 VAL B CA 1
ATOM 2340 C C . VAL B 1 93 ? -5.828 -9.039 -13.047 1 98.19 93 VAL B C 1
ATOM 2342 O O . VAL B 1 93 ? -6.078 -7.887 -13.406 1 98.19 93 VAL B O 1
ATOM 2345 N N . CYS B 1 94 ? -6.113 -10.086 -13.836 1 97.5 94 CYS B N 1
ATOM 2346 C CA . CYS B 1 94 ? -6.684 -9.906 -15.164 1 97.5 94 CYS B CA 1
ATOM 2347 C C . CYS B 1 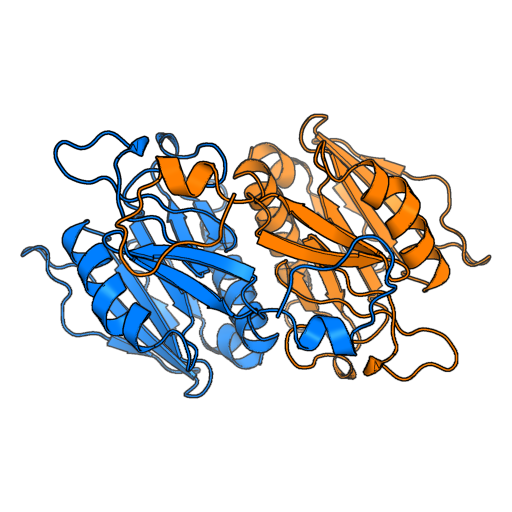94 ? -8.117 -10.43 -15.219 1 97.5 94 CYS B C 1
ATOM 2349 O O . CYS B 1 94 ? -8.836 -10.18 -16.188 1 97.5 94 CYS B O 1
ATOM 2351 N N . ASN B 1 95 ? -8.531 -11.211 -14.234 1 95.69 95 ASN B N 1
ATOM 2352 C CA . ASN B 1 95 ? -9.914 -11.625 -14.023 1 95.69 95 ASN B CA 1
ATOM 2353 C C . ASN B 1 95 ? -10.508 -10.961 -12.781 1 95.69 95 ASN B C 1
ATOM 2355 O O . ASN B 1 95 ? -10.273 -11.398 -11.656 1 95.69 95 ASN B O 1
ATOM 2359 N N . LYS B 1 96 ? -11.375 -10.047 -12.945 1 93.75 96 LYS B N 1
ATOM 2360 C CA . LYS B 1 96 ? -11.836 -9.188 -11.852 1 93.75 96 LYS B CA 1
ATOM 2361 C C . LYS B 1 96 ? -12.922 -9.883 -11.031 1 93.75 96 LYS B C 1
ATOM 2363 O O . LYS B 1 96 ? -13.328 -9.391 -9.984 1 93.75 96 LYS B O 1
ATOM 2368 N N . GLU B 1 97 ? -13.406 -11.008 -11.453 1 94.62 97 GLU B N 1
ATOM 2369 C CA . GLU B 1 97 ? -14.477 -11.727 -10.758 1 94.62 97 GLU B CA 1
ATOM 2370 C C . GLU B 1 97 ? -14.023 -12.18 -9.375 1 94.62 97 GLU B C 1
ATOM 2372 O O . GLU B 1 97 ? -14.852 -12.406 -8.492 1 94.62 97 GLU B O 1
ATOM 2377 N N . GLY B 1 98 ? -12.789 -12.211 -9.172 1 95.38 98 GLY B N 1
ATOM 2378 C CA . GLY B 1 98 ? -12.266 -12.68 -7.898 1 95.38 98 GLY B CA 1
ATOM 2379 C C . GLY B 1 98 ? -12.07 -11.57 -6.883 1 95.38 98 GLY B C 1
ATOM 2380 O O . GLY B 1 98 ? -11.727 -11.828 -5.727 1 95.38 98 GLY B O 1
ATOM 2381 N N . LEU B 1 99 ? -12.312 -10.32 -7.312 1 96.81 99 LEU B N 1
ATOM 2382 C CA . LEU B 1 99 ? -12.188 -9.203 -6.391 1 96.81 99 LEU B CA 1
ATOM 2383 C C . LEU B 1 99 ? -13.336 -9.188 -5.391 1 96.81 99 LEU B C 1
ATOM 2385 O O . LEU B 1 99 ? -14.5 -9.086 -5.777 1 96.81 99 LEU B O 1
ATOM 2389 N N . LYS B 1 100 ? -13.008 -9.328 -4.145 1 93.31 100 LYS B N 1
ATOM 2390 C CA . LYS B 1 100 ? -14.016 -9.305 -3.092 1 93.31 100 LYS B CA 1
ATOM 2391 C C . LYS B 1 100 ? -13.398 -8.953 -1.742 1 93.31 100 LYS B C 1
ATOM 2393 O O . LYS B 1 100 ? -12.234 -9.273 -1.488 1 93.31 100 LYS B O 1
ATOM 2398 N N . GLY B 1 101 ? -14.18 -8.297 -0.927 1 91.69 101 GLY B N 1
ATOM 2399 C CA . GLY B 1 101 ? -13.719 -7.949 0.408 1 91.69 101 GLY B CA 1
ATOM 2400 C C . GLY B 1 101 ? -12.422 -7.152 0.403 1 91.69 101 GLY B C 1
ATOM 2401 O O . GLY B 1 101 ? -12.352 -6.078 -0.194 1 91.69 101 GLY B O 1
ATOM 2402 N N . THR B 1 102 ? -11.391 -7.832 0.929 1 92.94 102 THR B N 1
ATOM 2403 C CA . THR B 1 102 ? -10.133 -7.113 1.127 1 92.94 102 THR B CA 1
ATOM 2404 C C . THR B 1 102 ? -9.102 -7.527 0.08 1 92.94 102 THR B C 1
ATOM 2406 O O . THR B 1 102 ? -7.918 -7.223 0.214 1 92.94 102 THR B O 1
ATOM 2409 N N . GLY B 1 103 ? -9.633 -8.25 -0.904 1 95.12 103 GLY B N 1
ATOM 2410 C CA . GLY B 1 103 ? -8.602 -8.664 -1.842 1 95.12 103 GLY B CA 1
ATOM 2411 C C . GLY B 1 103 ? -9.141 -9.461 -3.01 1 95.12 103 GLY B C 1
ATOM 2412 O O . GLY B 1 103 ? -10.141 -9.078 -3.627 1 95.12 103 GLY B O 1
ATOM 2413 N N . TYR B 1 104 ? -8.375 -10.414 -3.35 1 97.25 104 TYR B N 1
ATOM 2414 C CA . TYR B 1 104 ? -8.617 -11.195 -4.559 1 97.25 104 TYR B CA 1
ATOM 2415 C C . TYR B 1 104 ? -8.633 -12.688 -4.25 1 97.25 104 TYR B C 1
ATOM 2417 O O . TYR B 1 104 ? -7.75 -13.195 -3.559 1 97.25 104 TYR B O 1
ATOM 2425 N N . TYR B 1 105 ? -9.648 -13.367 -4.719 1 95.38 105 TYR B N 1
ATOM 2426 C CA . TYR B 1 105 ? -9.773 -14.82 -4.676 1 95.38 105 TYR B CA 1
ATOM 2427 C C . TYR B 1 105 ? -9.531 -15.43 -6.051 1 95.38 105 TYR B C 1
ATOM 2429 O O . TYR B 1 105 ? -10.383 -15.336 -6.938 1 95.38 105 TYR B O 1
ATOM 2437 N N . GLY B 1 106 ? -8.391 -16.031 -6.238 1 95.81 106 GLY B N 1
ATOM 2438 C CA . GLY B 1 106 ? -8.016 -16.578 -7.535 1 95.81 106 GLY B CA 1
ATOM 2439 C C . GLY B 1 106 ? -6.52 -16.594 -7.762 1 95.81 106 GLY B C 1
ATOM 2440 O O . GLY B 1 106 ? -5.742 -16.406 -6.828 1 95.81 106 GLY B O 1
ATOM 2441 N N . VAL B 1 107 ? -6.121 -16.938 -8.977 1 96.56 107 VAL B N 1
ATOM 2442 C CA . VAL B 1 107 ? -4.711 -16.984 -9.359 1 96.56 107 VAL B CA 1
ATOM 2443 C C . VAL B 1 107 ? -4.363 -15.75 -10.188 1 96.56 107 VAL B C 1
ATOM 2445 O O . VAL B 1 107 ? -4.809 -15.609 -11.328 1 96.56 107 VAL B O 1
ATOM 2448 N N . PRO B 1 108 ? -3.611 -14.836 -9.625 1 98.31 108 PRO B N 1
ATOM 2449 C CA . PRO B 1 108 ? -3.193 -13.672 -10.414 1 98.31 108 PRO B CA 1
ATOM 2450 C C . PRO B 1 108 ? -2.242 -14.031 -11.547 1 98.31 108 PRO B C 1
ATOM 2452 O O . PRO B 1 108 ? -1.634 -15.109 -11.531 1 98.31 108 PRO B O 1
ATOM 2455 N N . SER B 1 109 ? -2.115 -13.117 -12.453 1 98.44 109 SER B N 1
ATOM 2456 C CA . SER B 1 109 ? -1.265 -13.375 -13.609 1 98.44 109 SER B CA 1
ATOM 2457 C C . SER B 1 109 ? 0.205 -13.133 -13.281 1 98.44 109 SER B C 1
ATOM 2459 O O . SER B 1 109 ? 1.089 -13.75 -13.883 1 98.44 109 SER B O 1
ATOM 2461 N N . LEU B 1 110 ? 0.454 -12.242 -12.383 1 98.81 110 LEU B N 1
ATOM 2462 C CA . LEU B 1 110 ? 1.806 -11.859 -11.992 1 98.81 110 LEU B CA 1
ATOM 2463 C C . LEU B 1 110 ? 1.851 -11.445 -10.523 1 98.81 110 LEU B C 1
ATOM 2465 O O . LEU B 1 110 ? 0.948 -10.758 -10.039 1 98.81 110 LEU B O 1
ATOM 2469 N N . ILE B 1 111 ? 2.854 -11.922 -9.766 1 98.88 111 ILE B N 1
ATOM 2470 C CA . ILE B 1 111 ? 3.08 -11.547 -8.375 1 98.88 111 ILE B CA 1
ATOM 2471 C C . ILE B 1 111 ? 4.492 -10.992 -8.211 1 98.88 111 ILE B C 1
ATOM 2473 O O . ILE B 1 111 ? 5.449 -11.531 -8.781 1 98.88 111 ILE B O 1
ATOM 2477 N N . ILE B 1 112 ? 4.641 -9.938 -7.48 1 98.94 112 ILE B N 1
ATOM 2478 C CA . ILE B 1 112 ? 5.941 -9.383 -7.117 1 98.94 112 ILE B CA 1
ATOM 2479 C C . ILE B 1 112 ? 6.078 -9.344 -5.598 1 98.94 112 ILE B C 1
ATOM 2481 O O . ILE B 1 112 ? 5.176 -8.867 -4.898 1 98.94 112 ILE B O 1
ATOM 2485 N N . GLU B 1 113 ? 7.152 -9.883 -5.098 1 98.62 113 GLU B N 1
ATOM 2486 C CA . GLU B 1 113 ? 7.551 -9.773 -3.697 1 98.62 113 GLU B CA 1
ATOM 2487 C C . GLU B 1 113 ? 8.82 -8.945 -3.547 1 98.62 113 GLU B C 1
ATOM 2489 O O . GLU B 1 113 ? 9.781 -9.133 -4.301 1 98.62 113 GLU B O 1
ATOM 2494 N N . ILE B 1 114 ? 8.789 -8.062 -2.678 1 98.12 114 ILE B N 1
ATOM 2495 C CA . ILE B 1 114 ? 9.984 -7.309 -2.322 1 98.12 114 ILE B CA 1
ATOM 2496 C C . ILE B 1 114 ? 10.594 -7.875 -1.039 1 98.12 114 ILE B C 1
ATOM 2498 O O . ILE B 1 114 ? 10 -7.77 0.036 1 98.12 114 ILE B O 1
ATOM 2502 N N . SER B 1 115 ? 11.719 -8.398 -1.165 1 95.12 115 SER B N 1
ATOM 2503 C CA . SER B 1 115 ? 12.312 -9.227 -0.118 1 95.12 115 SER B CA 1
ATOM 2504 C C . SER B 1 115 ? 12.906 -8.367 0.992 1 95.12 115 SER B C 1
ATOM 2506 O O . SER B 1 115 ? 13.328 -7.234 0.75 1 95.12 115 SER B O 1
ATOM 2508 N N . SER B 1 116 ? 12.812 -8.828 2.156 1 89.94 116 SER B N 1
ATOM 2509 C CA . SER B 1 116 ? 13.516 -8.336 3.338 1 89.94 116 SER B CA 1
ATOM 2510 C C . SER B 1 116 ? 14.219 -9.469 4.074 1 89.94 116 SER B C 1
ATOM 2512 O O . SER B 1 116 ? 13.992 -10.641 3.777 1 89.94 116 SER B O 1
ATOM 2514 N N . PRO B 1 117 ? 15.109 -9.133 4.977 1 84.94 117 PRO B N 1
ATOM 2515 C CA . PRO B 1 117 ? 15.766 -10.195 5.734 1 84.94 117 PRO B CA 1
ATOM 2516 C C . PRO B 1 117 ? 14.773 -11.133 6.418 1 84.94 117 PRO B C 1
ATOM 2518 O O . PRO B 1 117 ? 15.023 -12.336 6.52 1 84.94 117 PRO B O 1
ATOM 2521 N N . SER B 1 118 ? 13.617 -10.68 6.75 1 82.56 118 SER B N 1
ATOM 2522 C CA . SER B 1 118 ? 12.656 -11.477 7.512 1 82.56 118 SER B CA 1
ATOM 2523 C C . SER B 1 118 ? 11.766 -12.297 6.59 1 82.56 118 SER B C 1
ATOM 2525 O O . SER B 1 118 ? 11.094 -13.234 7.039 1 82.56 118 SER B O 1
ATOM 2527 N N . THR B 1 119 ? 11.75 -12 5.262 1 90.06 119 THR B N 1
ATOM 2528 C CA . THR B 1 119 ? 10.766 -12.672 4.414 1 90.06 119 THR B CA 1
ATOM 2529 C C . THR B 1 119 ? 11.461 -13.5 3.334 1 90.06 119 THR B C 1
ATOM 2531 O O . THR B 1 119 ? 10.805 -14.25 2.611 1 90.06 119 THR B O 1
ATOM 2534 N N . THR B 1 120 ? 12.773 -13.406 3.246 1 90.94 120 THR B N 1
ATOM 2535 C CA . THR B 1 120 ? 13.539 -13.992 2.146 1 90.94 120 THR B CA 1
ATOM 2536 C C . THR B 1 120 ? 13.203 -15.477 1.987 1 90.94 120 THR B C 1
ATOM 2538 O O . THR B 1 120 ? 12.891 -15.93 0.885 1 90.94 120 THR B O 1
ATOM 2541 N N . ARG B 1 121 ? 13.273 -16.234 3.051 1 90.81 121 ARG B N 1
ATOM 2542 C CA . ARG B 1 121 ? 13 -17.672 2.975 1 90.81 121 ARG B CA 1
ATOM 2543 C C . ARG B 1 121 ? 11.555 -17.938 2.559 1 90.81 121 ARG B C 1
ATOM 2545 O O . ARG B 1 121 ? 11.289 -18.797 1.727 1 90.81 121 ARG B O 1
ATOM 2552 N N . ARG B 1 122 ? 10.672 -17.266 3.104 1 93.38 122 ARG B N 1
ATOM 2553 C CA . ARG B 1 122 ? 9.258 -17.422 2.766 1 93.38 122 ARG B CA 1
ATOM 2554 C C . ARG B 1 122 ? 9.016 -17.125 1.289 1 93.38 122 ARG B C 1
ATOM 2556 O O . ARG B 1 122 ? 8.312 -17.875 0.61 1 93.38 122 ARG B O 1
ATOM 2563 N N . ASP B 1 123 ? 9.602 -16.047 0.798 1 96.19 123 ASP B N 1
ATOM 2564 C CA . ASP B 1 123 ? 9.398 -15.617 -0.584 1 96.19 123 ASP B CA 1
ATOM 2565 C C . ASP B 1 123 ? 10.055 -16.594 -1.559 1 96.19 123 ASP B C 1
ATOM 2567 O O . ASP B 1 123 ? 9.477 -16.938 -2.592 1 96.19 123 ASP B O 1
ATOM 2571 N N . LYS B 1 124 ? 11.203 -17.094 -1.188 1 96.19 124 LYS B N 1
ATOM 2572 C CA . LYS B 1 124 ? 12.016 -17.859 -2.127 1 96.19 124 LYS B CA 1
ATOM 2573 C C . LYS B 1 124 ? 11.648 -19.344 -2.088 1 96.19 124 LYS B C 1
ATOM 2575 O O . LYS B 1 124 ? 11.969 -20.094 -3.014 1 96.19 124 LYS B O 1
ATOM 2580 N N . VAL B 1 125 ? 10.992 -19.734 -1.029 1 95.56 125 VAL B N 1
ATOM 2581 C CA . VAL B 1 125 ? 10.719 -21.172 -0.906 1 95.56 125 VAL B CA 1
ATOM 2582 C C . VAL B 1 125 ? 9.219 -21.406 -0.78 1 95.56 125 VAL B C 1
ATOM 2584 O O . VAL B 1 125 ? 8.578 -21.875 -1.723 1 95.56 125 VAL B O 1
ATOM 2587 N N . PHE B 1 126 ? 8.602 -20.953 0.297 1 94.19 126 PHE B N 1
ATOM 2588 C CA . PHE B 1 126 ? 7.215 -21.312 0.574 1 94.19 126 PHE B CA 1
ATOM 2589 C C . PHE B 1 126 ? 6.277 -20.672 -0.433 1 94.19 126 PHE B C 1
ATOM 2591 O O . PHE B 1 126 ? 5.5 -21.359 -1.102 1 94.19 126 PHE B O 1
ATOM 2598 N N . LYS B 1 127 ? 6.418 -19.391 -0.572 1 96.88 127 LYS B N 1
ATOM 2599 C CA . LYS B 1 127 ? 5.535 -18.688 -1.495 1 96.88 127 LYS B CA 1
ATOM 2600 C C . LYS B 1 127 ? 5.855 -19.047 -2.943 1 96.88 127 LYS B C 1
ATOM 2602 O O . LYS B 1 127 ? 4.945 -19.188 -3.768 1 96.88 127 LYS B O 1
ATOM 2607 N N . PHE B 1 128 ? 7.141 -19.203 -3.148 1 97.56 128 PHE B N 1
ATOM 2608 C CA . PHE B 1 128 ? 7.566 -19.656 -4.469 1 97.56 128 PHE B CA 1
ATOM 2609 C C . PHE B 1 128 ? 6.828 -20.922 -4.867 1 97.56 128 PHE B C 1
ATOM 2611 O O . PHE B 1 128 ? 6.199 -20.969 -5.926 1 97.56 128 PHE B O 1
ATOM 2618 N N . ASN B 1 129 ? 6.859 -21.906 -4.023 1 96.62 129 ASN B N 1
ATOM 2619 C CA . ASN B 1 129 ? 6.234 -23.188 -4.305 1 96.62 129 ASN B CA 1
ATOM 2620 C C . ASN B 1 129 ? 4.723 -23.062 -4.461 1 96.62 129 ASN B C 1
ATOM 2622 O O . ASN B 1 129 ? 4.129 -23.688 -5.34 1 96.62 129 ASN B O 1
ATOM 2626 N N . LYS B 1 130 ? 4.113 -22.25 -3.68 1 96.06 130 LYS B N 1
ATOM 2627 C CA . LYS B 1 130 ? 2.668 -22.047 -3.721 1 96.06 130 LYS B CA 1
ATOM 2628 C C . LYS B 1 130 ? 2.244 -21.375 -5.02 1 96.06 130 LYS B C 1
ATOM 2630 O O . LYS B 1 130 ? 1.256 -21.766 -5.641 1 96.06 130 LYS B O 1
ATOM 2635 N N . TYR B 1 131 ? 2.982 -20.328 -5.41 1 98.12 131 TYR B N 1
ATOM 2636 C CA . TYR B 1 131 ? 2.66 -19.578 -6.625 1 98.12 131 TYR B CA 1
ATOM 2637 C C . TYR B 1 131 ? 2.867 -20.453 -7.863 1 98.12 131 TYR B C 1
ATOM 2639 O O . TYR B 1 131 ? 2.039 -20.438 -8.773 1 98.12 131 TYR B O 1
ATOM 2647 N N . GLU B 1 132 ? 3.975 -21.266 -7.809 1 98.31 132 GLU B N 1
ATOM 2648 C CA . GLU B 1 132 ? 4.242 -22.172 -8.914 1 98.31 132 GLU B CA 1
ATOM 2649 C C . GLU B 1 132 ? 3.127 -23.203 -9.055 1 98.31 132 GLU B C 1
ATOM 2651 O O . GLU B 1 132 ? 2.584 -23.406 -10.141 1 98.31 132 GLU B O 1
ATOM 2656 N N . LYS B 1 133 ? 2.777 -23.812 -7.965 1 96.12 133 LYS B N 1
ATOM 2657 C CA . LYS B 1 133 ? 1.753 -24.844 -7.965 1 96.12 133 LYS B CA 1
ATOM 2658 C C . LYS B 1 133 ? 0.4 -24.281 -8.398 1 96.12 133 LYS B C 1
ATOM 2660 O O . LYS B 1 133 ? -0.377 -24.969 -9.062 1 96.12 133 LYS B O 1
ATOM 2665 N N . ALA B 1 134 ? 0.11 -23.062 -8.031 1 95.62 134 ALA B N 1
ATOM 2666 C CA . ALA B 1 134 ? -1.164 -22.422 -8.344 1 95.62 134 ALA B CA 1
ATOM 2667 C C . ALA B 1 134 ? -1.233 -22.031 -9.82 1 95.62 134 ALA B C 1
ATOM 2669 O O . ALA B 1 134 ? -2.316 -21.766 -10.344 1 95.62 134 ALA B O 1
ATOM 2670 N N . GLY B 1 135 ? -0.01 -21.891 -10.477 1 97.44 135 GLY B N 1
ATOM 2671 C CA . GLY B 1 135 ? 0.026 -21.562 -11.891 1 97.44 135 GLY B CA 1
ATOM 2672 C C . GLY B 1 135 ? 0.175 -20.062 -12.148 1 97.44 135 GLY B C 1
ATOM 2673 O O . GLY B 1 135 ? -0.232 -19.578 -13.203 1 97.44 135 GLY B O 1
ATOM 2674 N N . VAL B 1 136 ? 0.66 -19.328 -11.195 1 98.38 136 VAL B N 1
ATOM 2675 C CA . VAL B 1 136 ? 0.991 -17.922 -11.445 1 98.38 136 VAL B CA 1
ATOM 2676 C C . VAL B 1 136 ? 1.998 -17.828 -12.586 1 98.38 136 VAL B C 1
ATOM 2678 O O . VAL B 1 136 ? 3.096 -18.375 -12.508 1 98.38 136 VAL B O 1
ATOM 2681 N N . LYS B 1 137 ? 1.729 -17.078 -13.562 1 98.62 137 LYS B N 1
ATOM 2682 C CA . LYS B 1 137 ? 2.475 -17.125 -14.82 1 98.62 137 LYS B CA 1
ATOM 2683 C C . LYS B 1 137 ? 3.85 -16.469 -14.656 1 98.62 137 LYS B C 1
ATOM 2685 O O . LYS B 1 137 ? 4.809 -16.875 -15.32 1 98.62 137 LYS B O 1
ATOM 2690 N N . GLU B 1 138 ? 3.912 -15.484 -13.883 1 98.81 138 GLU B N 1
ATOM 2691 C CA . GLU B 1 138 ? 5.152 -14.742 -13.695 1 98.81 138 GLU B CA 1
ATOM 2692 C C . GLU B 1 138 ? 5.312 -14.281 -12.25 1 98.81 138 GLU B C 1
ATOM 2694 O O . GLU B 1 138 ? 4.375 -13.758 -11.656 1 98.81 138 GLU B O 1
ATOM 2699 N N . TYR B 1 139 ? 6.5 -14.594 -11.641 1 98.88 139 TYR B N 1
ATOM 2700 C CA . TYR B 1 139 ? 6.809 -14.266 -10.258 1 98.88 139 TYR B CA 1
ATOM 2701 C C . TYR B 1 139 ? 8.125 -13.508 -10.156 1 98.88 139 TYR B C 1
ATOM 2703 O O . TYR B 1 139 ? 9.148 -13.953 -10.672 1 98.88 139 TYR B O 1
ATOM 2711 N N . TRP B 1 140 ? 8.109 -12.266 -9.539 1 98.94 140 TRP B N 1
ATOM 2712 C CA . TRP B 1 140 ? 9.305 -11.453 -9.328 1 98.94 140 TRP B CA 1
ATOM 2713 C C . TRP B 1 140 ? 9.688 -11.43 -7.855 1 98.94 140 TRP B C 1
ATOM 2715 O O . TRP B 1 140 ? 8.82 -11.32 -6.98 1 98.94 140 TRP B O 1
ATOM 2725 N N . ILE B 1 141 ? 10.93 -11.594 -7.621 1 98.62 141 ILE B N 1
ATOM 2726 C CA . ILE B 1 141 ? 11.492 -11.328 -6.301 1 98.62 141 ILE B CA 1
ATOM 2727 C C . ILE B 1 141 ? 12.477 -10.172 -6.379 1 98.62 141 ILE B C 1
ATOM 2729 O O . ILE B 1 141 ? 13.5 -10.266 -7.059 1 98.62 141 ILE B O 1
ATOM 2733 N N . VAL B 1 142 ? 12.156 -9.094 -5.727 1 98.62 142 VAL B N 1
ATOM 2734 C CA . VAL B 1 142 ? 12.992 -7.898 -5.703 1 98.62 142 VAL B CA 1
ATOM 2735 C C . VAL B 1 142 ? 13.914 -7.93 -4.488 1 98.62 142 VAL B C 1
ATOM 2737 O O . VAL B 1 142 ? 13.469 -8.211 -3.371 1 98.62 142 VAL B O 1
ATOM 2740 N N . GLU B 1 143 ? 15.133 -7.684 -4.715 1 96.94 143 GLU B N 1
ATOM 2741 C CA . GLU B 1 143 ? 16.125 -7.555 -3.65 1 96.94 143 GLU B CA 1
ATOM 2742 C C . GLU B 1 143 ? 16.609 -6.113 -3.52 1 96.94 143 GLU B C 1
ATOM 2744 O O . GLU B 1 143 ? 17.531 -5.699 -4.211 1 96.94 143 GLU B O 1
ATOM 2749 N N . PRO B 1 144 ? 16.094 -5.375 -2.566 1 96.31 144 PRO B N 1
ATOM 2750 C CA . PRO B 1 144 ? 16.438 -3.955 -2.455 1 96.31 144 PRO B CA 1
ATOM 2751 C C . PRO B 1 144 ? 17.922 -3.721 -2.152 1 96.31 144 PRO B C 1
ATOM 2753 O O . PRO B 1 144 ? 18.547 -2.84 -2.75 1 96.31 144 PRO B O 1
ATOM 2756 N N . GLU B 1 145 ? 18.484 -4.473 -1.206 1 93.75 145 GLU B N 1
ATOM 2757 C CA . GLU B 1 145 ? 19.875 -4.262 -0.796 1 93.75 145 GLU B CA 1
ATOM 2758 C C . GLU B 1 145 ? 20.828 -4.523 -1.95 1 93.75 145 GLU B C 1
ATOM 2760 O O . GLU B 1 145 ? 21.766 -3.75 -2.172 1 93.75 145 GLU B O 1
ATOM 2765 N N . GLY B 1 146 ? 20.656 -5.559 -2.684 1 94.56 146 GLY B N 1
ATOM 2766 C CA . GLY B 1 146 ? 21.5 -5.891 -3.822 1 94.56 146 GLY B CA 1
ATOM 2767 C C . GLY B 1 146 ? 21.078 -5.184 -5.098 1 94.56 146 GLY B C 1
ATOM 2768 O O . GLY B 1 146 ? 21.797 -5.219 -6.094 1 94.56 146 GLY B O 1
ATOM 2769 N N . LYS B 1 147 ? 19.969 -4.555 -5.055 1 96.69 147 LYS B N 1
ATOM 2770 C CA . LYS B 1 147 ? 19.391 -3.818 -6.172 1 96.69 147 LYS B CA 1
ATOM 2771 C C . LYS B 1 147 ? 19.266 -4.703 -7.41 1 96.69 147 LYS B C 1
ATOM 2773 O O . LYS B 1 147 ? 19.703 -4.332 -8.492 1 96.69 147 LYS B O 1
ATOM 2778 N N . PHE B 1 148 ? 18.625 -5.801 -7.246 1 97.19 148 PHE B N 1
ATOM 2779 C CA . PHE B 1 148 ? 18.359 -6.66 -8.391 1 97.19 148 PHE B CA 1
ATOM 2780 C C . PHE B 1 148 ? 17 -7.348 -8.258 1 97.19 148 PHE B C 1
ATOM 2782 O O . PHE B 1 148 ? 16.406 -7.348 -7.176 1 97.19 148 PHE B O 1
ATOM 2789 N N . ILE B 1 149 ? 16.484 -7.863 -9.383 1 98.62 149 ILE B N 1
ATOM 2790 C CA . ILE B 1 149 ? 15.195 -8.555 -9.461 1 98.62 149 ILE B CA 1
ATOM 2791 C C . ILE B 1 149 ? 15.375 -9.906 -10.148 1 98.62 149 ILE B C 1
ATOM 2793 O O . ILE B 1 149 ? 16.047 -10 -11.18 1 98.62 149 ILE B O 1
ATOM 2797 N N . SER B 1 150 ? 14.898 -10.953 -9.547 1 98.62 150 SER B N 1
ATOM 2798 C CA . SER B 1 150 ? 14.781 -12.266 -10.18 1 98.62 150 SER B CA 1
ATOM 2799 C C . SER B 1 150 ? 13.383 -12.484 -10.75 1 98.62 150 SER B C 1
ATOM 2801 O O . SER B 1 150 ? 12.391 -12.289 -10.047 1 98.62 150 SER B O 1
ATOM 2803 N N . VAL B 1 151 ? 13.352 -12.859 -11.984 1 98.88 151 VAL B N 1
ATOM 2804 C CA . VAL B 1 151 ? 12.078 -13.078 -12.664 1 98.88 151 VAL B CA 1
ATOM 2805 C C . VAL B 1 151 ? 11.906 -14.562 -12.984 1 98.88 151 VAL B C 1
ATOM 2807 O O . VAL B 1 151 ? 12.758 -15.164 -13.633 1 98.88 151 VAL B O 1
ATOM 2810 N N . PHE B 1 152 ? 10.836 -15.117 -12.484 1 98.88 152 PHE B N 1
ATOM 2811 C CA . PHE B 1 152 ? 10.461 -16.5 -12.742 1 98.88 152 PHE B CA 1
ATOM 2812 C C . PHE B 1 152 ? 9.25 -16.578 -13.656 1 98.88 152 PHE B C 1
ATOM 2814 O O . PHE B 1 152 ? 8.211 -15.969 -13.375 1 98.88 152 PHE B O 1
ATOM 2821 N N . VAL B 1 153 ? 9.359 -17.328 -14.734 1 98.75 153 VAL B N 1
ATOM 2822 C CA . VAL B 1 153 ? 8.273 -17.484 -15.688 1 98.75 153 VAL B CA 1
ATOM 2823 C C . VAL B 1 153 ? 7.828 -18.938 -15.734 1 98.75 153 VAL B C 1
ATOM 2825 O O . VAL B 1 153 ? 8.664 -19.844 -15.82 1 98.75 153 VAL B O 1
ATOM 2828 N N . LEU B 1 154 ? 6.551 -19.141 -15.578 1 98.75 154 LEU B N 1
ATOM 2829 C CA . LEU B 1 154 ? 5.992 -20.484 -15.625 1 98.75 154 LEU B CA 1
ATOM 2830 C C . LEU B 1 154 ? 6.156 -21.094 -17.016 1 98.75 154 LEU B C 1
ATOM 2832 O O . LEU B 1 154 ? 5.816 -20.453 -18.016 1 98.75 154 LEU B O 1
ATOM 2836 N N . GLN B 1 155 ? 6.688 -22.312 -17 1 98.38 155 GLN B N 1
ATOM 2837 C CA . GLN B 1 155 ? 6.918 -23.016 -18.266 1 98.38 155 GLN B CA 1
ATOM 2838 C C . GLN B 1 155 ? 5.758 -23.938 -18.578 1 98.38 155 GLN B C 1
ATOM 2840 O O . GLN B 1 155 ? 4.828 -24.094 -17.781 1 98.38 155 GLN B O 1
ATOM 2845 N N . ASP B 1 156 ? 5.832 -24.609 -19.703 1 97.5 156 ASP B N 1
ATOM 2846 C CA . ASP B 1 156 ? 4.77 -25.484 -20.188 1 97.5 156 ASP B CA 1
ATOM 2847 C C . ASP B 1 156 ? 4.566 -26.672 -19.25 1 97.5 156 ASP B C 1
ATOM 2849 O O . ASP B 1 156 ? 3.459 -27.203 -19.141 1 97.5 156 ASP B O 1
ATOM 2853 N N . ASN B 1 157 ? 5.609 -27.047 -18.562 1 97.69 157 ASN B N 1
ATOM 2854 C CA . ASN B 1 157 ? 5.512 -28.172 -17.641 1 97.69 157 ASN B CA 1
ATOM 2855 C C . ASN B 1 157 ? 4.941 -27.75 -16.297 1 97.69 157 ASN B C 1
ATOM 2857 O O . ASN B 1 157 ? 5 -28.5 -15.32 1 97.69 157 ASN B O 1
ATOM 2861 N N . MET B 1 158 ? 4.555 -26.469 -16.219 1 97.44 158 MET B N 1
ATOM 2862 C CA . MET B 1 158 ? 3.9 -25.922 -15.031 1 97.44 158 MET B CA 1
ATOM 2863 C C . MET B 1 158 ? 4.895 -25.75 -13.891 1 97.44 158 MET B C 1
ATOM 2865 O O . MET B 1 158 ? 4.516 -25.812 -12.719 1 97.44 158 MET B O 1
ATOM 2869 N N . ARG B 1 159 ? 6.133 -25.562 -14.32 1 98.31 159 ARG B N 1
ATOM 2870 C CA . ARG B 1 159 ? 7.191 -25.203 -13.383 1 98.31 159 ARG B CA 1
ATOM 2871 C C . ARG B 1 159 ? 7.863 -23.891 -13.773 1 98.31 159 ARG B C 1
ATOM 2873 O O . ARG B 1 159 ? 7.984 -23.594 -14.961 1 98.31 159 ARG B O 1
ATOM 2880 N N . TYR B 1 160 ? 8.32 -23.156 -12.773 1 98.5 160 TYR B N 1
ATOM 2881 C CA . TYR B 1 160 ? 9.125 -21.984 -13.094 1 98.5 160 TYR B CA 1
ATOM 2882 C C . TYR B 1 160 ? 10.469 -22.406 -13.695 1 98.5 160 TYR B C 1
ATOM 2884 O O . TYR B 1 160 ? 11.102 -23.344 -13.219 1 98.5 160 TYR B O 1
ATOM 2892 N N . GLY B 1 161 ? 10.867 -21.797 -14.734 1 97.19 161 GLY B N 1
ATOM 2893 C CA . GLY B 1 161 ? 12.195 -22.016 -15.281 1 97.19 161 GLY B CA 1
ATOM 2894 C C . GLY B 1 161 ? 13.297 -21.359 -14.477 1 97.19 161 GLY B C 1
ATOM 2895 O O . GLY B 1 161 ? 13.047 -20.859 -13.375 1 97.19 161 GLY B O 1
ATOM 2896 N N . ARG B 1 162 ? 14.5 -21.406 -15.047 1 97 162 ARG B N 1
ATOM 2897 C CA . ARG B 1 162 ? 15.602 -20.672 -14.445 1 97 162 ARG B CA 1
ATOM 2898 C C . ARG B 1 162 ? 15.297 -19.172 -14.398 1 97 162 ARG B C 1
ATOM 2900 O O . ARG B 1 162 ? 14.812 -18.609 -15.383 1 97 162 ARG B O 1
ATOM 2907 N N . PRO B 1 163 ? 15.57 -18.625 -13.297 1 97.62 163 PRO B N 1
ATOM 2908 C CA . PRO B 1 163 ? 15.258 -17.188 -13.195 1 97.62 163 PRO B CA 1
ATOM 2909 C C . PRO B 1 163 ? 16.172 -16.328 -14.055 1 97.62 163 PRO B C 1
ATOM 2911 O O . PRO B 1 163 ? 17.359 -16.641 -14.219 1 97.62 163 PRO B O 1
ATOM 2914 N N . GLU B 1 164 ? 15.656 -15.32 -14.648 1 98.19 164 GLU B N 1
ATOM 2915 C CA . GLU B 1 164 ? 16.453 -14.211 -15.172 1 98.19 164 GLU B CA 1
ATOM 2916 C C . GLU B 1 164 ? 16.656 -13.125 -14.117 1 98.19 164 GLU B C 1
ATOM 2918 O O . GLU B 1 164 ? 15.727 -12.766 -13.406 1 98.19 164 GLU B O 1
ATOM 2923 N N . THR B 1 165 ? 17.859 -12.641 -14.008 1 98.12 165 THR B N 1
ATOM 2924 C CA . THR B 1 165 ? 18.188 -11.625 -13.016 1 98.12 165 THR B CA 1
ATOM 2925 C C . THR B 1 165 ? 18.5 -10.289 -13.68 1 98.12 165 THR B C 1
ATOM 2927 O O . THR B 1 165 ? 19.266 -10.242 -14.656 1 98.12 165 THR B O 1
ATOM 2930 N N . TYR B 1 166 ? 17.938 -9.234 -13.141 1 98.5 166 TYR B N 1
ATOM 2931 C CA . TYR B 1 166 ? 18.094 -7.891 -13.688 1 98.5 166 TYR B CA 1
ATOM 2932 C C . TYR B 1 166 ? 18.594 -6.926 -12.625 1 98.5 166 TYR B C 1
ATOM 2934 O O . TYR B 1 166 ? 18.203 -7.012 -11.453 1 98.5 166 TYR B O 1
ATOM 2942 N N . THR B 1 167 ? 19.438 -6.035 -13.062 1 97.31 167 THR B N 1
ATOM 2943 C CA . THR B 1 167 ? 19.969 -5.02 -12.164 1 97.31 167 THR B CA 1
ATOM 2944 C C . THR B 1 167 ? 19.438 -3.637 -12.531 1 97.31 167 THR B C 1
ATOM 2946 O O . THR B 1 167 ? 18.641 -3.5 -13.453 1 97.31 167 THR B O 1
ATOM 2949 N N . GLU B 1 168 ? 19.891 -2.658 -11.773 1 94.5 168 GLU B N 1
ATOM 2950 C CA . GLU B 1 168 ? 19.359 -1.3 -11.852 1 94.5 168 GLU B CA 1
ATOM 2951 C C . GLU B 1 168 ? 19.547 -0.718 -13.25 1 94.5 168 GLU B C 1
ATOM 2953 O O . GLU B 1 168 ? 18.859 0.242 -13.625 1 94.5 168 GLU B O 1
ATOM 2958 N N . GLU B 1 169 ? 20.281 -1.306 -14.141 1 94.5 169 GLU B N 1
ATOM 2959 C CA . GLU B 1 169 ? 20.547 -0.755 -15.469 1 94.5 169 GLU B CA 1
ATOM 2960 C C . GLU B 1 169 ? 19.672 -1.416 -16.516 1 94.5 169 GLU B C 1
ATOM 2962 O O . GLU B 1 169 ? 19.672 -1.005 -17.688 1 94.5 169 GLU B O 1
ATOM 2967 N N . ASN B 1 170 ? 18.922 -2.354 -16.062 1 96.56 170 ASN B N 1
ATOM 2968 C CA . ASN B 1 170 ? 18.156 -3.162 -17.016 1 96.56 170 ASN B CA 1
ATOM 2969 C C . ASN B 1 170 ? 16.703 -2.699 -17.109 1 96.56 170 ASN B C 1
ATOM 2971 O O . ASN B 1 170 ? 16.25 -1.91 -16.281 1 96.56 170 ASN B O 1
ATOM 2975 N N . LYS B 1 171 ? 16.109 -3.086 -18.172 1 98.12 171 LYS B N 1
ATOM 2976 C CA . LYS B 1 171 ? 14.664 -3.105 -18.328 1 98.12 171 LYS B CA 1
ATOM 2977 C C . LYS B 1 171 ? 14.133 -4.535 -18.375 1 98.12 171 LYS B C 1
ATOM 2979 O O . LYS B 1 171 ? 14.758 -5.414 -18.984 1 98.12 171 LYS B O 1
ATOM 2984 N N . ILE B 1 172 ? 13.086 -4.746 -17.734 1 98.56 172 ILE B N 1
ATOM 2985 C CA . ILE B 1 172 ? 12.484 -6.074 -17.75 1 98.56 172 ILE B CA 1
ATOM 2986 C C . ILE B 1 172 ? 11.336 -6.109 -18.75 1 98.56 172 ILE B C 1
ATOM 2988 O O . ILE B 1 172 ? 10.391 -5.328 -18.656 1 98.56 172 I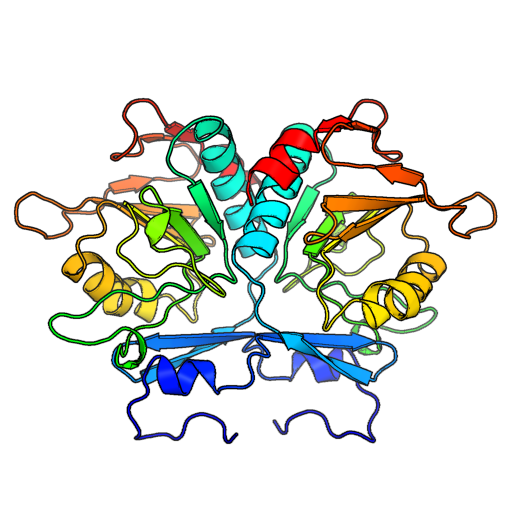LE B O 1
ATOM 2992 N N . LYS B 1 173 ? 11.445 -7.008 -19.703 1 98.31 173 LYS B N 1
ATOM 2993 C CA . LYS B 1 173 ? 10.281 -7.32 -20.531 1 98.31 173 LYS B CA 1
ATOM 2994 C C . LYS B 1 173 ? 9.305 -8.219 -19.781 1 98.31 173 LYS B C 1
ATOM 2996 O O . LYS B 1 173 ? 9.648 -9.344 -19.406 1 98.31 173 LYS B O 1
ATOM 3001 N N . VAL B 1 174 ? 8.117 -7.723 -19.531 1 98.5 174 VAL B N 1
ATOM 3002 C CA . VAL B 1 174 ? 7.121 -8.477 -18.781 1 98.5 174 VAL B CA 1
ATOM 3003 C C . VAL B 1 174 ? 6.52 -9.562 -19.672 1 98.5 174 VAL B C 1
ATOM 3005 O O . VAL B 1 174 ? 5.945 -9.266 -20.719 1 98.5 174 VAL B O 1
ATOM 3008 N N . SER B 1 175 ? 6.582 -10.758 -19.297 1 97.44 175 SER B N 1
ATOM 3009 C CA . SER B 1 175 ? 6.25 -11.891 -20.156 1 97.44 175 SER B CA 1
ATOM 3010 C C . SER B 1 175 ? 4.758 -11.922 -20.469 1 97.44 175 SER B C 1
ATOM 3012 O O . SER B 1 175 ? 4.363 -12.281 -21.578 1 97.44 175 SER B O 1
ATOM 3014 N N . ILE B 1 176 ? 3.9 -11.484 -19.578 1 97 176 ILE B N 1
ATOM 3015 C CA . ILE B 1 176 ? 2.459 -11.633 -19.766 1 97 176 ILE B CA 1
ATOM 3016 C C . ILE B 1 176 ? 1.919 -10.445 -20.562 1 97 176 ILE B C 1
ATOM 3018 O O . ILE B 1 176 ? 0.745 -10.422 -20.938 1 97 176 ILE B O 1
ATOM 3022 N N . PHE B 1 177 ? 2.719 -9.438 -20.719 1 97.75 177 PHE B N 1
ATOM 3023 C CA . PHE B 1 177 ? 2.379 -8.266 -21.5 1 97.75 177 PHE B CA 1
ATOM 3024 C C . PHE B 1 177 ? 3.402 -8.047 -22.609 1 97.75 177 PHE B C 1
ATOM 3026 O O . PHE B 1 177 ? 4.5 -7.539 -22.359 1 97.75 177 PHE B O 1
ATOM 3033 N N . SER B 1 178 ? 3.102 -8.211 -23.875 1 95.19 178 SER B N 1
ATOM 3034 C CA . SER B 1 178 ? 4.027 -8.281 -25 1 95.19 178 SER B CA 1
ATOM 3035 C C . SER B 1 178 ? 4.691 -6.934 -25.25 1 95.19 178 SER B C 1
ATOM 3037 O O . SER B 1 178 ? 5.781 -6.871 -25.812 1 95.19 178 SER B O 1
ATOM 3039 N N . ASP B 1 179 ? 4.133 -5.852 -24.781 1 97.62 179 ASP B N 1
ATOM 3040 C CA . ASP B 1 179 ? 4.637 -4.527 -25.141 1 97.62 179 ASP B CA 1
ATOM 3041 C C . ASP B 1 179 ? 4.953 -3.705 -23.891 1 97.62 179 ASP B C 1
ATOM 3043 O O . ASP B 1 179 ? 4.906 -2.475 -23.922 1 97.62 179 ASP B O 1
ATOM 3047 N N . LEU B 1 180 ? 5.191 -4.422 -22.766 1 98.38 180 LEU B N 1
ATOM 3048 C CA . LEU B 1 180 ? 5.527 -3.701 -21.547 1 98.38 180 LEU B CA 1
ATOM 3049 C C . LEU B 1 180 ? 6.969 -3.977 -21.125 1 98.38 180 LEU B C 1
ATOM 3051 O O . LEU B 1 180 ? 7.395 -5.133 -21.078 1 98.38 180 LEU B O 1
ATOM 3055 N N . GLU B 1 181 ? 7.664 -2.918 -20.938 1 98.56 181 GLU B N 1
ATOM 3056 C CA . GLU B 1 181 ? 8.977 -2.984 -20.312 1 98.56 181 GLU B CA 1
ATOM 3057 C C . GLU B 1 181 ? 9.008 -2.16 -19.016 1 98.56 181 GLU B C 1
ATOM 3059 O O . GLU B 1 181 ? 8.531 -1.021 -19 1 98.56 181 GLU B O 1
ATOM 3064 N N . ILE B 1 182 ? 9.508 -2.701 -17.969 1 98.69 182 ILE B N 1
ATOM 3065 C CA . ILE B 1 182 ? 9.672 -2.012 -16.688 1 98.69 182 ILE B CA 1
ATOM 3066 C C . ILE B 1 182 ? 11.109 -1.517 -16.547 1 98.69 182 ILE B C 1
ATOM 3068 O O . ILE B 1 182 ? 12.055 -2.303 -16.656 1 98.69 182 ILE B O 1
ATOM 3072 N N . ASP B 1 183 ? 11.281 -0.237 -16.359 1 97.81 183 ASP B N 1
ATOM 3073 C CA . ASP B 1 183 ? 12.594 0.385 -16.219 1 97.81 183 ASP B CA 1
ATOM 3074 C C . ASP B 1 183 ? 13.086 0.305 -14.773 1 97.81 183 ASP B C 1
ATOM 3076 O O . ASP B 1 183 ? 12.516 0.939 -13.883 1 97.81 183 ASP B O 1
ATOM 3080 N N . LEU B 1 184 ? 14.18 -0.415 -14.547 1 97.56 184 LEU B N 1
ATOM 3081 C CA . LEU B 1 184 ? 14.625 -0.646 -13.18 1 97.56 184 LEU B CA 1
ATOM 3082 C C . LEU B 1 184 ? 15.453 0.528 -12.672 1 97.56 184 LEU B C 1
ATOM 3084 O O . LEU B 1 184 ? 15.68 0.654 -11.461 1 97.56 184 LEU B O 1
ATOM 3088 N N . ASN B 1 185 ? 15.93 1.365 -13.555 1 94.88 185 ASN B N 1
ATOM 3089 C CA . ASN B 1 185 ? 16.656 2.547 -13.109 1 94.88 185 ASN B CA 1
ATOM 3090 C C . ASN B 1 185 ? 15.82 3.404 -12.164 1 94.88 185 ASN B C 1
ATOM 3092 O O . ASN B 1 185 ? 16.281 3.791 -11.094 1 94.88 185 ASN B O 1
ATOM 3096 N N . THR B 1 186 ? 14.609 3.637 -12.594 1 94.88 186 THR B N 1
ATOM 3097 C CA . THR B 1 186 ? 13.734 4.484 -11.789 1 94.88 186 THR B CA 1
ATOM 3098 C C . THR B 1 186 ? 13.289 3.758 -10.523 1 94.88 186 THR B C 1
ATOM 3100 O O . THR B 1 186 ? 12.953 4.391 -9.523 1 94.88 186 THR B O 1
ATOM 3103 N N . VAL B 1 187 ? 13.344 2.428 -10.547 1 96.88 187 VAL B N 1
ATOM 3104 C CA . VAL B 1 187 ? 12.898 1.615 -9.422 1 96.88 187 VAL B CA 1
ATOM 3105 C C . VAL B 1 187 ? 13.906 1.711 -8.281 1 96.88 187 VAL B C 1
ATOM 3107 O O . VAL B 1 187 ? 13.539 2.006 -7.141 1 96.88 187 VAL B O 1
ATOM 3110 N N . PHE B 1 188 ? 15.195 1.574 -8.594 1 95.75 188 PHE B N 1
ATOM 3111 C CA . PHE B 1 188 ? 16.203 1.509 -7.539 1 95.75 188 PHE B CA 1
ATOM 3112 C C . PHE B 1 188 ? 16.781 2.891 -7.258 1 95.75 188 PHE B C 1
ATOM 3114 O O . PHE B 1 188 ? 17.406 3.107 -6.211 1 95.75 188 PHE B O 1
ATOM 3121 N N . ASP B 1 189 ? 16.578 3.857 -8.18 1 90.94 189 ASP B N 1
ATOM 3122 C CA . ASP B 1 189 ? 17 5.234 -7.93 1 90.94 189 ASP B CA 1
ATOM 3123 C C . ASP B 1 189 ? 16.172 5.867 -6.809 1 90.94 189 ASP B C 1
ATOM 3125 O O . ASP B 1 189 ? 16.578 6.871 -6.223 1 90.94 189 ASP B O 1
ATOM 3129 N N . SER B 1 190 ? 15.078 5.273 -6.543 1 85.88 190 SER B N 1
ATOM 3130 C CA . SER B 1 190 ? 14.148 5.828 -5.566 1 85.88 190 SER B CA 1
ATOM 3131 C C . SER B 1 190 ? 14.625 5.578 -4.141 1 85.88 190 SER B C 1
ATOM 3133 O O . SER B 1 190 ? 14.102 6.168 -3.193 1 85.88 190 SER B O 1
ATOM 3135 N N . ILE B 1 191 ? 15.719 4.762 -4.012 1 90.19 191 ILE B N 1
ATOM 3136 C CA . ILE B 1 191 ? 16.125 4.43 -2.65 1 90.19 191 ILE B CA 1
ATOM 3137 C C . ILE B 1 191 ? 17.594 4.797 -2.445 1 90.19 191 ILE B C 1
ATOM 3139 O O . ILE B 1 191 ? 18.016 5.125 -1.329 1 90.19 191 ILE B O 1
#